Protein AF-A0A6P0X214-F1 (afdb_monomer_lite)

Structure (mmCIF, N/CA/C/O backbone):
data_AF-A0A6P0X214-F1
#
_entry.id   AF-A0A6P0X214-F1
#
loop_
_atom_site.group_PDB
_atom_site.id
_atom_site.type_symbol
_atom_site.label_atom_id
_atom_site.label_alt_id
_atom_site.label_comp_id
_atom_site.label_asym_id
_atom_site.label_entity_id
_atom_site.label_seq_id
_atom_site.pdbx_PDB_ins_code
_atom_site.Cartn_x
_atom_site.Cartn_y
_atom_site.Cartn_z
_atom_site.occupancy
_atom_site.B_iso_or_equiv
_atom_site.auth_seq_id
_atom_site.auth_comp_id
_atom_site.auth_asym_id
_atom_site.auth_atom_id
_atom_site.pdbx_PDB_model_num
ATOM 1 N N . SER A 1 1 ? -6.505 -9.102 -34.623 1.00 47.81 1 SER A N 1
ATOM 2 C CA . SER A 1 1 ? -5.184 -8.449 -34.755 1.00 47.81 1 SER A CA 1
ATOM 3 C C . SER A 1 1 ? -4.966 -7.610 -33.517 1.00 47.81 1 SER A C 1
ATOM 5 O O . SER A 1 1 ? -5.849 -6.821 -33.218 1.00 47.81 1 SER A O 1
ATOM 7 N N . ASN A 1 2 ? -3.895 -7.822 -32.750 1.00 58.97 2 ASN A N 1
ATOM 8 C CA . ASN A 1 2 ? -3.708 -7.119 -31.477 1.00 58.97 2 ASN A CA 1
ATOM 9 C C . ASN A 1 2 ? -3.320 -5.650 -31.764 1.00 58.97 2 ASN A C 1
ATOM 11 O O . ASN A 1 2 ? -2.226 -5.434 -32.294 1.00 58.97 2 ASN A O 1
ATOM 15 N N . PRO A 1 3 ? -4.188 -4.652 -31.496 1.00 80.69 3 PRO A N 1
ATOM 16 C CA . PRO A 1 3 ? -3.964 -3.271 -31.933 1.00 80.69 3 PRO A CA 1
ATOM 17 C C . PRO A 1 3 ? -2.687 -2.680 -31.323 1.00 80.69 3 PRO A C 1
ATOM 19 O O . PRO A 1 3 ? -1.980 -1.933 -31.987 1.00 80.69 3 PRO A O 1
ATOM 22 N N . LEU A 1 4 ? -2.323 -3.104 -30.109 1.00 85.69 4 LEU A N 1
ATOM 23 C CA . LEU A 1 4 ? -1.129 -2.637 -29.405 1.00 85.69 4 LEU A CA 1
ATOM 24 C C . LEU A 1 4 ? 0.183 -3.026 -30.108 1.00 85.69 4 LEU A C 1
ATOM 26 O O . LEU A 1 4 ? 1.078 -2.195 -30.247 1.00 85.69 4 LEU A O 1
ATOM 30 N N . ILE A 1 5 ? 0.287 -4.268 -30.599 1.00 88.12 5 ILE A N 1
ATOM 31 C CA . ILE A 1 5 ? 1.474 -4.746 -31.331 1.00 88.12 5 ILE A CA 1
ATOM 32 C C . ILE A 1 5 ? 1.658 -3.935 -32.609 1.00 88.12 5 ILE A C 1
ATOM 34 O O . ILE A 1 5 ? 2.763 -3.481 -32.901 1.00 88.12 5 ILE A O 1
ATOM 38 N N . ALA A 1 6 ? 0.568 -3.744 -33.356 1.00 88.44 6 ALA A N 1
ATOM 39 C CA . ALA A 1 6 ? 0.586 -2.994 -34.603 1.00 88.44 6 ALA A CA 1
ATOM 40 C C . ALA A 1 6 ? 1.009 -1.537 -34.368 1.00 88.44 6 ALA A C 1
ATOM 42 O O . ALA A 1 6 ? 1.889 -1.044 -35.070 1.00 88.44 6 ALA A O 1
ATOM 43 N N . THR A 1 7 ? 0.460 -0.882 -33.342 1.00 91.00 7 THR A N 1
ATOM 44 C CA . THR A 1 7 ? 0.815 0.497 -32.986 1.00 91.00 7 THR A CA 1
ATOM 45 C C . THR A 1 7 ? 2.286 0.624 -32.599 1.00 91.00 7 THR A C 1
ATOM 47 O O . THR A 1 7 ? 2.982 1.476 -33.149 1.00 91.00 7 THR A O 1
ATOM 50 N N . ARG A 1 8 ? 2.798 -0.243 -31.713 1.00 92.81 8 ARG A N 1
ATOM 51 C CA . ARG A 1 8 ? 4.210 -0.197 -31.290 1.00 92.81 8 ARG A CA 1
ATOM 52 C C . ARG A 1 8 ? 5.163 -0.481 -32.451 1.00 92.81 8 ARG A C 1
ATOM 54 O O . ARG A 1 8 ? 6.102 0.277 -32.671 1.00 92.81 8 ARG A O 1
ATOM 61 N N . CYS A 1 9 ? 4.876 -1.497 -33.267 1.00 92.56 9 CYS A N 1
ATOM 62 C CA . CYS A 1 9 ? 5.676 -1.783 -34.461 1.00 92.56 9 CYS A CA 1
ATOM 63 C C . CYS A 1 9 ? 5.645 -0.622 -35.467 1.00 92.56 9 CYS A C 1
ATOM 65 O O . CYS A 1 9 ? 6.678 -0.292 -36.044 1.00 92.56 9 CYS A O 1
ATOM 67 N N . SER A 1 10 ? 4.488 0.019 -35.663 1.00 92.88 10 SER A N 1
ATOM 68 C CA . SER A 1 10 ? 4.347 1.169 -36.562 1.00 92.88 10 SER A CA 1
ATOM 69 C C . SER A 1 10 ? 5.151 2.377 -36.086 1.00 92.88 10 SER A C 1
ATOM 71 O O . SER A 1 10 ? 5.750 3.058 -36.913 1.00 92.88 10 SER A O 1
ATOM 73 N N . ARG A 1 11 ? 5.189 2.649 -34.776 1.00 92.50 11 ARG A N 1
ATOM 74 C CA . ARG A 1 11 ? 5.979 3.751 -34.203 1.00 92.50 11 ARG A CA 1
ATOM 75 C C . ARG A 1 11 ? 7.479 3.506 -34.356 1.00 92.50 11 ARG A C 1
ATOM 77 O O . ARG A 1 11 ? 8.186 4.387 -34.836 1.00 92.50 11 ARG A O 1
ATOM 84 N N . VAL A 1 12 ? 7.940 2.292 -34.054 1.00 93.75 12 VAL A N 1
ATOM 85 C CA . VAL A 1 12 ? 9.342 1.879 -34.243 1.00 93.75 12 VAL A CA 1
ATOM 86 C C . VAL A 1 12 ? 9.750 1.949 -35.720 1.00 93.75 12 VAL A C 1
ATOM 88 O O . VAL A 1 12 ? 10.816 2.470 -36.047 1.00 93.75 12 VAL A O 1
ATOM 91 N N . LEU A 1 13 ? 8.891 1.484 -36.632 1.00 92.44 13 LEU A N 1
ATOM 92 C CA . LEU A 1 13 ? 9.132 1.582 -38.073 1.00 92.44 13 LEU A CA 1
ATOM 93 C C . LEU A 1 13 ? 9.154 3.041 -38.550 1.00 92.44 13 LEU A C 1
ATOM 95 O O . LEU A 1 13 ? 10.027 3.409 -39.329 1.00 92.44 13 LEU A O 1
ATOM 99 N N . GLY A 1 14 ? 8.237 3.880 -38.060 1.00 91.62 14 GLY A N 1
ATOM 100 C CA . GLY A 1 14 ? 8.212 5.312 -38.357 1.00 91.62 14 GLY A CA 1
ATOM 101 C C . GLY A 1 14 ? 9.496 6.016 -37.917 1.00 91.62 14 GLY A C 1
ATOM 102 O O . GLY A 1 14 ? 10.079 6.767 -38.696 1.00 91.62 14 GLY A O 1
ATOM 103 N N . ALA A 1 15 ? 9.998 5.712 -36.719 1.00 90.44 15 ALA A N 1
ATOM 104 C CA . ALA A 1 15 ? 11.271 6.245 -36.239 1.00 90.44 15 ALA A CA 1
ATOM 105 C C . ALA A 1 15 ? 12.451 5.819 -37.113 1.00 90.44 15 ALA A C 1
ATOM 107 O O . ALA A 1 15 ? 13.316 6.643 -37.413 1.00 90.44 15 ALA A O 1
ATOM 108 N N . TYR A 1 16 ? 12.471 4.569 -37.581 1.00 92.38 16 TYR A N 1
ATOM 109 C CA . TYR A 1 16 ? 13.483 4.122 -38.535 1.00 9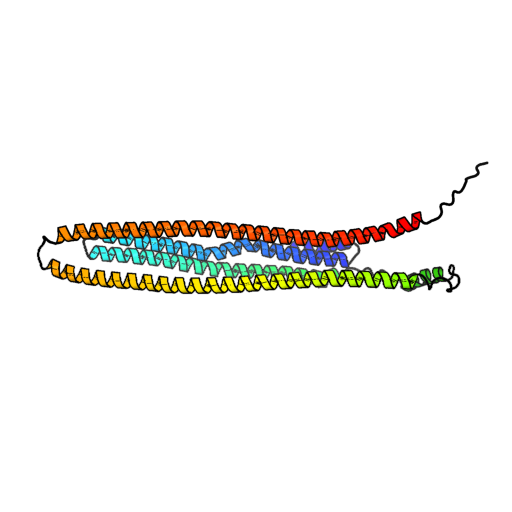2.38 16 TYR A CA 1
ATOM 110 C C . TYR A 1 16 ? 13.377 4.855 -39.880 1.00 92.38 16 TYR A C 1
ATOM 112 O O . TYR A 1 16 ? 14.391 5.307 -40.400 1.00 92.38 16 TYR A O 1
ATOM 120 N N . ILE A 1 17 ? 12.167 5.023 -40.424 1.00 89.56 17 ILE A N 1
ATOM 121 C CA . ILE A 1 17 ? 11.943 5.715 -41.705 1.00 89.56 17 ILE A CA 1
ATOM 122 C C . ILE A 1 17 ? 12.383 7.183 -41.632 1.00 89.56 17 ILE A C 1
ATOM 124 O O . ILE A 1 17 ? 13.000 7.675 -42.572 1.00 89.56 17 ILE A O 1
ATOM 128 N N . HIS A 1 18 ? 12.099 7.877 -40.528 1.00 89.00 18 HIS A N 1
ATOM 129 C CA . HIS A 1 18 ? 12.468 9.285 -40.364 1.00 89.00 18 HIS A CA 1
ATOM 130 C C . HIS A 1 18 ? 13.953 9.499 -40.055 1.00 89.00 18 HIS A C 1
ATOM 132 O O . HIS A 1 18 ? 14.534 10.467 -40.535 1.00 89.00 18 HIS A O 1
ATOM 138 N N . SER A 1 19 ? 14.567 8.626 -39.252 1.00 87.38 19 SER A N 1
ATOM 139 C CA . SER A 1 19 ? 15.964 8.791 -38.819 1.00 87.38 19 SER A CA 1
ATOM 140 C C . SER A 1 19 ? 16.985 8.083 -39.711 1.00 87.38 19 SER A C 1
ATOM 142 O O . SER A 1 19 ? 18.170 8.398 -39.648 1.00 87.38 19 SER A O 1
ATOM 144 N N . GLY A 1 20 ? 16.569 7.069 -40.476 1.00 83.75 20 GLY A N 1
ATOM 145 C CA . GLY A 1 20 ? 17.457 6.171 -41.222 1.00 83.75 20 GLY A CA 1
ATOM 146 C C . GLY A 1 20 ? 18.373 5.300 -40.348 1.00 83.75 20 GLY A C 1
ATOM 147 O O . GLY A 1 20 ? 19.144 4.499 -40.875 1.00 83.75 20 GLY A O 1
ATOM 148 N N . SER A 1 21 ? 18.302 5.421 -39.018 1.00 86.75 21 SER A N 1
ATOM 149 C CA . SER A 1 21 ? 19.234 4.797 -38.081 1.00 86.75 21 SER A CA 1
ATOM 150 C C . SER A 1 21 ? 18.553 3.712 -37.259 1.00 86.75 21 SER A C 1
ATOM 152 O O . SER A 1 21 ? 17.573 3.952 -36.552 1.00 86.75 21 SER A O 1
ATOM 154 N N . ARG A 1 22 ? 19.130 2.504 -37.277 1.00 89.62 22 ARG A N 1
ATOM 155 C CA . ARG A 1 22 ? 18.704 1.414 -36.385 1.00 89.62 22 ARG A CA 1
ATOM 156 C C . ARG A 1 22 ? 18.810 1.819 -34.910 1.00 89.62 22 ARG A C 1
ATOM 158 O O . ARG A 1 22 ? 17.972 1.398 -34.125 1.00 89.62 22 ARG A O 1
ATOM 165 N N . LYS A 1 23 ? 19.800 2.642 -34.540 1.00 88.88 23 LYS A N 1
ATOM 166 C CA . LYS A 1 23 ? 20.014 3.075 -33.150 1.00 88.88 23 LYS A CA 1
ATOM 167 C C . LYS A 1 23 ? 18.819 3.871 -32.618 1.00 88.88 23 LYS A C 1
ATOM 169 O O . LYS A 1 23 ? 18.295 3.528 -31.567 1.00 88.88 23 LYS A O 1
ATOM 174 N N . ALA A 1 24 ? 18.339 4.845 -33.392 1.00 88.75 24 ALA A N 1
ATOM 175 C CA . ALA A 1 24 ? 17.186 5.664 -33.019 1.00 88.75 24 ALA A CA 1
ATOM 176 C C . ALA A 1 24 ? 15.894 4.834 -32.887 1.00 88.75 24 ALA A C 1
ATOM 178 O O . ALA A 1 24 ? 15.092 5.057 -31.984 1.00 88.75 24 ALA A O 1
ATOM 179 N N . ALA A 1 25 ? 15.702 3.833 -33.753 1.00 91.94 25 ALA A N 1
ATOM 180 C CA . ALA A 1 25 ? 14.561 2.924 -33.654 1.00 91.94 25 ALA A CA 1
ATOM 181 C C . ALA A 1 25 ? 14.629 2.009 -32.414 1.00 91.94 25 ALA A C 1
ATOM 183 O O . ALA A 1 25 ? 13.594 1.715 -31.818 1.00 91.94 25 ALA A O 1
ATOM 184 N N . THR A 1 26 ? 15.831 1.575 -32.015 1.00 92.69 26 THR A N 1
ATOM 185 C CA . THR A 1 26 ? 16.048 0.804 -30.780 1.00 92.69 26 THR A CA 1
ATOM 186 C C . THR A 1 26 ? 15.788 1.650 -29.534 1.00 92.69 26 THR A C 1
ATOM 188 O O . THR A 1 26 ? 15.107 1.179 -28.631 1.00 92.69 26 THR A O 1
ATOM 191 N N . GLU A 1 27 ? 16.291 2.888 -29.485 1.00 92.56 27 GLU A N 1
ATOM 192 C CA . GLU A 1 27 ? 16.052 3.811 -28.363 1.00 92.56 27 GLU A CA 1
ATOM 193 C C . GLU A 1 27 ? 14.552 4.067 -28.175 1.00 92.56 27 GLU A C 1
ATOM 195 O O . GLU A 1 27 ? 14.033 3.858 -27.083 1.00 92.56 27 GLU A O 1
ATOM 200 N N . LEU A 1 28 ? 13.818 4.361 -29.256 1.00 93.06 28 LEU A N 1
ATOM 201 C CA . LEU A 1 28 ? 12.363 4.517 -29.169 1.00 93.06 28 LEU A CA 1
ATOM 202 C C . LEU A 1 28 ? 11.657 3.233 -28.702 1.00 93.06 28 LEU A C 1
ATOM 204 O O . LEU A 1 28 ? 10.685 3.305 -27.956 1.00 93.06 28 LEU A O 1
ATOM 208 N N . ALA A 1 29 ? 12.102 2.055 -29.151 1.00 93.50 29 ALA A N 1
ATOM 209 C CA . ALA A 1 29 ? 11.503 0.789 -28.728 1.00 93.50 29 ALA A CA 1
ATOM 210 C C . ALA A 1 29 ? 11.670 0.543 -27.218 1.00 93.50 29 ALA A C 1
ATOM 212 O O . ALA A 1 29 ? 10.746 0.020 -26.586 1.00 93.50 29 ALA A O 1
ATOM 213 N N . LEU A 1 30 ? 12.821 0.931 -26.655 1.00 93.62 30 LEU A N 1
ATOM 214 C CA . LEU A 1 30 ? 13.104 0.873 -25.220 1.00 93.62 30 LEU A CA 1
ATOM 215 C C . LEU A 1 30 ? 12.243 1.874 -24.444 1.00 93.62 30 LEU A C 1
ATOM 217 O O . LEU A 1 30 ? 11.595 1.474 -23.479 1.00 93.62 30 LEU A O 1
ATOM 221 N N . ASP A 1 31 ? 12.161 3.124 -24.900 1.00 93.81 31 ASP A N 1
ATOM 222 C CA . ASP A 1 31 ? 11.317 4.152 -24.276 1.00 93.81 31 ASP A CA 1
ATOM 223 C C . ASP A 1 31 ? 9.831 3.769 -24.304 1.00 93.81 31 ASP A C 1
ATOM 225 O O . ASP A 1 31 ? 9.111 3.928 -23.321 1.00 93.81 31 ASP A O 1
ATOM 229 N N . ASP A 1 32 ? 9.356 3.191 -25.409 1.00 93.00 32 ASP A N 1
ATOM 230 C CA . ASP A 1 32 ? 7.993 2.667 -25.476 1.00 93.00 32 ASP A CA 1
ATOM 231 C C . ASP A 1 32 ? 7.792 1.513 -24.488 1.00 93.00 32 ASP A C 1
ATOM 233 O O . ASP A 1 32 ? 6.750 1.432 -23.841 1.00 93.00 32 ASP A O 1
ATOM 237 N N . SER A 1 33 ? 8.766 0.608 -24.365 1.00 93.69 33 SER A N 1
ATOM 238 C CA . SER A 1 33 ? 8.693 -0.516 -23.426 1.00 93.69 33 SER A CA 1
ATOM 239 C C . SER A 1 33 ? 8.532 -0.032 -21.987 1.00 93.69 33 SER A C 1
ATOM 241 O O . SER A 1 33 ? 7.638 -0.506 -21.283 1.00 93.69 33 SER A O 1
ATOM 243 N N . THR A 1 34 ? 9.365 0.918 -21.558 1.00 93.88 34 THR A N 1
ATOM 244 C CA . THR A 1 34 ? 9.318 1.473 -20.199 1.00 93.88 34 THR A CA 1
ATOM 245 C C . THR A 1 34 ? 8.023 2.245 -19.965 1.00 93.88 34 THR A C 1
ATOM 247 O O . THR A 1 34 ? 7.377 2.057 -18.934 1.00 93.88 34 THR A O 1
ATOM 250 N N . PHE A 1 35 ? 7.575 3.033 -20.947 1.00 94.00 35 PHE A N 1
ATOM 251 C CA . PHE A 1 35 ? 6.314 3.767 -20.875 1.00 94.00 35 PHE A CA 1
ATOM 252 C C . PHE A 1 35 ? 5.104 2.841 -20.687 1.00 94.00 35 PHE A C 1
ATOM 254 O O . PHE A 1 35 ? 4.300 3.058 -19.781 1.00 94.00 35 PHE A O 1
ATOM 261 N N . TYR A 1 36 ? 4.960 1.797 -21.514 1.00 92.62 36 TYR A N 1
ATOM 262 C CA . TYR A 1 36 ? 3.806 0.894 -21.424 1.00 92.62 36 TYR A CA 1
ATOM 263 C C . TYR A 1 36 ? 3.826 0.033 -20.154 1.00 92.62 36 TYR A C 1
ATOM 265 O O . TYR A 1 36 ? 2.758 -0.246 -19.609 1.00 92.62 36 TYR A O 1
ATOM 273 N N . GLN A 1 37 ? 5.005 -0.352 -19.655 1.00 91.12 37 GLN A N 1
ATOM 274 C CA . GLN A 1 37 ? 5.129 -1.027 -18.358 1.00 91.12 37 GLN A CA 1
ATOM 275 C C . GLN A 1 37 ? 4.663 -0.119 -17.214 1.00 91.12 37 GLN A C 1
ATOM 277 O O . GLN A 1 37 ? 3.784 -0.514 -16.450 1.00 91.12 37 GLN A O 1
ATOM 282 N N . ALA A 1 38 ? 5.156 1.121 -17.155 1.00 91.75 38 ALA A N 1
ATOM 283 C CA . ALA A 1 38 ? 4.756 2.085 -16.130 1.00 91.75 38 ALA A CA 1
ATOM 284 C C . ALA A 1 38 ? 3.258 2.438 -16.205 1.00 91.75 38 ALA A C 1
ATOM 286 O O . ALA A 1 38 ? 2.578 2.538 -15.183 1.00 91.75 38 ALA A O 1
ATOM 287 N N . ALA A 1 39 ? 2.712 2.593 -17.414 1.00 90.81 39 ALA A N 1
ATOM 288 C CA . ALA A 1 39 ? 1.289 2.855 -17.615 1.00 90.81 39 ALA A CA 1
ATOM 289 C C . ALA A 1 39 ? 0.407 1.682 -17.151 1.00 90.81 39 ALA A C 1
ATOM 291 O O . ALA A 1 39 ? -0.648 1.911 -16.552 1.00 90.81 39 ALA A O 1
ATOM 292 N N . SER A 1 40 ? 0.840 0.440 -17.391 1.00 89.69 40 SER A N 1
ATOM 293 C CA . SER A 1 40 ? 0.156 -0.764 -16.909 1.00 89.69 40 SER A CA 1
ATOM 294 C C . SER A 1 40 ? 0.175 -0.830 -15.378 1.00 89.69 40 SER A C 1
ATOM 296 O O . SER A 1 40 ? -0.887 -0.908 -14.763 1.00 89.69 40 SER A O 1
ATOM 298 N N . GLU A 1 41 ? 1.339 -0.658 -14.741 1.00 88.06 41 GLU A N 1
ATOM 299 C CA . GLU A 1 41 ? 1.457 -0.620 -13.274 1.00 88.06 41 GLU A CA 1
ATOM 300 C C . GLU A 1 41 ? 0.575 0.466 -12.642 1.00 88.06 41 GLU A C 1
ATOM 302 O O . GLU A 1 41 ? -0.154 0.206 -11.680 1.00 88.06 41 GLU A O 1
ATOM 307 N N . SER A 1 42 ? 0.582 1.669 -13.220 1.00 91.69 42 SER A N 1
ATOM 308 C CA . SER A 1 42 ? -0.261 2.779 -12.772 1.00 91.69 42 SER A CA 1
ATOM 309 C C . SER A 1 42 ? -1.754 2.454 -12.889 1.00 91.69 42 SER A C 1
ATOM 311 O O . SER A 1 42 ? -2.521 2.725 -11.963 1.00 91.69 42 SER A O 1
ATOM 313 N N . SER A 1 43 ? -2.178 1.794 -13.971 1.00 90.06 43 SER A N 1
ATOM 314 C CA . SER A 1 43 ? -3.586 1.438 -14.204 1.00 90.06 43 SER A CA 1
ATOM 315 C C . SER A 1 43 ? -4.137 0.446 -13.168 1.00 90.06 43 SER A C 1
ATOM 317 O O . SER A 1 43 ? -5.325 0.494 -12.844 1.00 90.06 43 SER A O 1
ATOM 319 N N . TYR A 1 44 ? -3.285 -0.410 -12.592 1.00 90.88 44 TYR A N 1
ATOM 320 C CA . TYR A 1 44 ? -3.672 -1.372 -11.549 1.00 90.88 44 TYR A CA 1
ATOM 321 C C . TYR A 1 44 ? -3.577 -0.840 -10.114 1.00 90.88 44 TYR A C 1
ATOM 323 O O . TYR A 1 44 ? -4.028 -1.509 -9.179 1.00 90.88 44 TYR A O 1
ATOM 331 N N . SER A 1 45 ? -3.066 0.378 -9.918 1.00 89.19 45 SER A N 1
ATOM 332 C CA . SER A 1 45 ? -2.952 0.993 -8.589 1.00 89.19 45 SER A CA 1
ATOM 333 C C . SER A 1 45 ? -4.309 1.131 -7.882 1.00 89.19 45 SER A C 1
ATOM 335 O O . SER A 1 45 ? -4.458 0.709 -6.735 1.00 89.19 45 SER A O 1
ATOM 337 N N . VAL A 1 46 ? -5.329 1.645 -8.577 1.00 90.75 46 VAL A N 1
ATOM 338 C CA . VAL A 1 46 ? -6.671 1.869 -8.014 1.00 90.75 46 VAL A CA 1
ATOM 339 C C . VAL A 1 46 ? -7.367 0.550 -7.641 1.00 90.75 46 VAL A C 1
ATOM 341 O O . VAL A 1 46 ? -7.780 0.424 -6.485 1.00 90.75 46 VAL A O 1
ATOM 344 N N . PRO A 1 47 ? -7.467 -0.465 -8.527 1.00 87.62 47 PRO A N 1
ATOM 345 C CA . PRO A 1 47 ? -7.999 -1.778 -8.154 1.00 87.62 47 PRO A CA 1
ATOM 346 C C . PRO A 1 47 ? -7.300 -2.401 -6.940 1.00 87.62 47 PRO A C 1
ATOM 348 O O . PRO A 1 47 ? -7.965 -2.960 -6.070 1.00 87.62 47 PRO A O 1
ATOM 351 N N . ARG A 1 48 ? -5.971 -2.267 -6.837 1.00 86.94 48 ARG A N 1
ATOM 352 C CA . ARG A 1 48 ? -5.191 -2.795 -5.710 1.00 86.94 48 ARG A CA 1
ATOM 353 C C . ARG A 1 48 ? -5.557 -2.121 -4.389 1.00 86.94 48 ARG A C 1
ATOM 355 O O . ARG A 1 48 ? -5.734 -2.811 -3.387 1.00 86.94 48 ARG A O 1
ATOM 362 N N . ILE A 1 49 ? -5.724 -0.799 -4.396 1.00 88.56 49 ILE A N 1
ATOM 363 C CA . ILE A 1 49 ? -6.180 -0.038 -3.225 1.00 88.56 49 ILE A CA 1
ATOM 364 C C . ILE A 1 49 ? -7.594 -0.470 -2.821 1.00 88.56 49 ILE A C 1
ATOM 366 O O . ILE A 1 49 ? -7.854 -0.675 -1.637 1.00 88.56 49 ILE A O 1
ATOM 370 N N . LEU A 1 50 ? -8.499 -0.666 -3.785 1.00 89.06 50 LEU A N 1
ATOM 371 C CA . LEU A 1 50 ? -9.863 -1.120 -3.502 1.00 89.06 50 LEU A CA 1
ATOM 372 C C . LEU A 1 50 ? -9.883 -2.511 -2.857 1.00 89.06 50 LEU A C 1
ATOM 374 O O . LEU A 1 50 ? -10.576 -2.702 -1.863 1.00 89.06 50 LEU A O 1
ATOM 378 N N . ILE A 1 51 ? -9.094 -3.465 -3.359 1.00 85.75 51 ILE A N 1
ATOM 379 C CA . ILE A 1 51 ? -8.984 -4.807 -2.760 1.00 85.75 51 ILE A CA 1
ATOM 380 C C . ILE A 1 51 ? -8.386 -4.739 -1.352 1.00 85.75 51 ILE A C 1
ATOM 382 O O . ILE A 1 51 ? -8.851 -5.446 -0.455 1.00 85.75 51 ILE A O 1
ATOM 386 N N . TRP A 1 52 ? -7.392 -3.872 -1.145 1.00 89.31 52 TRP A N 1
ATOM 387 C CA . TRP A 1 52 ? -6.787 -3.628 0.165 1.00 89.31 52 TRP A CA 1
ATOM 388 C C . TRP A 1 52 ? -7.769 -2.998 1.165 1.00 89.31 52 TRP A C 1
ATOM 390 O O . TRP A 1 52 ? -7.696 -3.277 2.360 1.00 89.31 52 TRP A O 1
ATOM 400 N N . ALA A 1 53 ? -8.735 -2.207 0.694 1.00 86.56 53 ALA A N 1
ATOM 401 C CA . ALA A 1 53 ? -9.760 -1.601 1.538 1.00 86.56 53 ALA A CA 1
ATOM 402 C C . ALA A 1 53 ? -10.854 -2.589 1.992 1.00 86.56 53 ALA A C 1
ATOM 404 O O . ALA A 1 53 ? -11.502 -2.335 3.007 1.00 86.56 53 ALA A O 1
ATOM 405 N N . ILE A 1 54 ? -11.065 -3.717 1.296 1.00 85.75 54 ILE A N 1
ATOM 406 C CA . ILE A 1 54 ? -12.130 -4.685 1.633 1.00 85.75 54 ILE A CA 1
ATOM 407 C C . ILE A 1 54 ? -11.983 -5.232 3.072 1.00 85.75 54 ILE A C 1
ATOM 409 O O . ILE A 1 54 ? -12.958 -5.152 3.823 1.00 85.75 54 ILE A O 1
ATOM 413 N N . PRO A 1 55 ? -10.812 -5.737 3.521 1.00 83.12 55 PRO A N 1
ATOM 414 C CA . PRO A 1 55 ? -10.633 -6.185 4.907 1.00 83.12 55 PRO A CA 1
ATOM 415 C C . PRO A 1 55 ? -10.839 -5.075 5.942 1.00 83.12 55 PRO A C 1
ATOM 417 O O . PRO A 1 55 ? -11.408 -5.325 7.003 1.00 83.12 55 PRO A O 1
ATOM 420 N N . LEU A 1 56 ? -10.412 -3.847 5.627 1.00 86.38 56 LEU A N 1
ATOM 421 C CA . LEU A 1 56 ? -10.596 -2.685 6.498 1.00 86.38 56 LEU A CA 1
ATOM 422 C C . LEU A 1 56 ? -12.087 -2.349 6.661 1.00 86.38 56 LEU A C 1
ATOM 424 O O . LEU A 1 56 ? -12.552 -2.136 7.776 1.00 86.38 56 LEU A O 1
ATOM 428 N N . LEU A 1 57 ? -12.853 -2.358 5.567 1.00 86.44 57 LEU A N 1
ATOM 429 C CA . LEU A 1 57 ? -14.310 -2.190 5.587 1.00 86.44 57 LEU A CA 1
ATOM 430 C C . LEU A 1 57 ? -15.002 -3.303 6.382 1.00 86.44 57 LEU A C 1
ATOM 432 O O . LEU A 1 57 ? -15.909 -3.018 7.161 1.00 86.44 57 LEU A O 1
ATOM 436 N N . GLY A 1 58 ? -14.541 -4.549 6.235 1.00 85.19 58 GLY A N 1
ATOM 437 C CA . GLY A 1 58 ? -14.994 -5.678 7.047 1.00 85.19 58 GLY A CA 1
ATOM 438 C C . GLY A 1 58 ? -14.784 -5.431 8.539 1.00 85.19 58 GLY A C 1
ATOM 439 O O . GLY A 1 58 ? -15.734 -5.555 9.305 1.00 85.19 58 GLY A O 1
ATOM 440 N N . PHE A 1 59 ? -13.579 -4.997 8.926 1.00 84.81 59 PHE A N 1
ATOM 441 C CA . PHE A 1 59 ? -13.232 -4.646 10.306 1.00 84.81 59 PHE A CA 1
ATOM 442 C C . PHE A 1 59 ? -14.082 -3.493 10.860 1.00 84.81 59 PHE A C 1
ATOM 444 O O . PHE A 1 59 ? -14.561 -3.562 11.991 1.00 84.81 59 PHE A O 1
ATOM 451 N N . ILE A 1 60 ? -14.323 -2.446 10.064 1.00 85.75 60 ILE A N 1
ATOM 452 C CA . ILE A 1 60 ? -15.224 -1.343 10.441 1.00 85.75 60 ILE A CA 1
ATOM 453 C C . ILE A 1 60 ? -16.638 -1.880 10.704 1.00 85.75 60 ILE A C 1
ATOM 455 O O . ILE A 1 60 ? -17.253 -1.522 11.709 1.00 85.75 60 ILE A O 1
ATOM 459 N N . GLY A 1 61 ? -17.134 -2.779 9.850 1.00 84.62 61 GLY A N 1
ATOM 460 C CA . GLY A 1 61 ? -18.408 -3.468 10.055 1.00 84.62 61 GLY A CA 1
ATOM 461 C C . GLY A 1 61 ? -18.447 -4.247 11.371 1.00 84.62 61 GLY A C 1
ATOM 462 O O . GLY A 1 61 ? -19.430 -4.153 12.108 1.00 84.62 61 GLY A O 1
ATOM 463 N N . THR A 1 62 ? -17.361 -4.942 11.722 1.00 88.31 62 THR A N 1
ATOM 464 C CA . THR A 1 62 ? -17.230 -5.643 13.007 1.00 88.31 62 THR A CA 1
ATOM 465 C C . THR A 1 62 ? -17.310 -4.678 14.182 1.00 88.31 62 THR A C 1
ATOM 467 O O . THR A 1 62 ? -18.044 -4.932 15.131 1.00 88.31 62 THR A O 1
ATOM 470 N N . VAL A 1 63 ? -16.577 -3.561 14.128 1.00 86.12 63 VAL A N 1
ATOM 471 C CA . VAL A 1 63 ? -16.550 -2.558 15.204 1.00 86.12 63 VAL A CA 1
ATOM 472 C C . VAL A 1 63 ? -17.942 -1.972 15.424 1.00 86.12 63 VAL A C 1
ATOM 474 O O . VAL A 1 63 ? -18.386 -1.870 16.567 1.00 86.12 63 VAL A O 1
ATOM 477 N N . ILE A 1 64 ? -18.662 -1.650 14.346 1.00 84.81 64 ILE A N 1
ATOM 478 C CA . ILE A 1 64 ? -20.043 -1.155 14.423 1.00 84.81 64 ILE A CA 1
ATOM 479 C C . ILE A 1 64 ? -20.973 -2.230 15.005 1.00 84.81 64 ILE A C 1
ATOM 481 O O . ILE A 1 64 ? -21.760 -1.931 15.902 1.00 84.81 64 ILE A O 1
ATOM 485 N N . GLY A 1 65 ? -20.867 -3.479 14.541 1.00 83.69 65 GLY A N 1
ATOM 486 C CA . GLY A 1 65 ? -21.706 -4.588 15.005 1.00 83.69 65 GLY A CA 1
ATOM 487 C C . GLY A 1 65 ? -21.487 -4.940 16.479 1.00 83.69 65 GLY A C 1
ATOM 488 O O . GLY A 1 65 ? -22.453 -5.094 17.225 1.00 83.69 65 GLY A O 1
ATOM 489 N N . ILE A 1 66 ? -20.229 -4.993 16.927 1.00 86.25 66 ILE A N 1
ATOM 490 C CA . ILE A 1 66 ? -19.874 -5.221 18.335 1.00 86.25 66 ILE A CA 1
ATOM 491 C C . ILE A 1 66 ? -20.341 -4.043 19.194 1.00 86.25 66 ILE A C 1
ATOM 493 O O . ILE A 1 66 ? -20.958 -4.265 20.231 1.00 86.25 66 ILE A O 1
ATOM 497 N N . SER A 1 67 ? -20.095 -2.802 18.761 1.00 85.94 67 SER A N 1
ATOM 498 C CA . SER A 1 67 ? -20.529 -1.601 19.486 1.00 85.94 67 SER A CA 1
ATOM 499 C C . SER A 1 67 ? -22.047 -1.591 19.692 1.00 85.94 67 SER A C 1
ATOM 501 O O . SER A 1 67 ? -22.518 -1.475 20.822 1.00 85.94 67 SER A O 1
ATOM 503 N N . GLY A 1 68 ? -22.820 -1.839 18.628 1.00 84.50 68 GLY A N 1
ATOM 504 C CA . GLY A 1 68 ? -24.279 -1.927 18.708 1.00 84.50 68 GLY A CA 1
ATOM 505 C C . GLY A 1 68 ? -24.767 -3.059 19.616 1.00 84.50 68 GLY A C 1
ATOM 506 O O . GLY A 1 68 ? -25.687 -2.854 20.408 1.00 84.50 68 GLY A O 1
ATOM 507 N N . ALA A 1 69 ? -24.131 -4.234 19.554 1.00 84.31 69 ALA A N 1
ATOM 508 C CA . ALA A 1 69 ? -24.467 -5.363 20.419 1.00 84.31 69 ALA A CA 1
ATOM 509 C C . ALA A 1 69 ? -24.207 -5.046 21.903 1.00 84.31 69 ALA A C 1
ATOM 511 O O . ALA A 1 69 ? -25.054 -5.326 22.748 1.00 84.31 69 ALA A O 1
ATOM 512 N N . VAL A 1 70 ? -23.073 -4.417 22.224 1.00 83.00 70 VAL A N 1
ATOM 513 C CA . VAL A 1 70 ? -22.700 -4.056 23.600 1.00 83.00 70 VAL A CA 1
ATOM 514 C C . VAL A 1 70 ? -23.591 -2.942 24.151 1.00 83.00 70 VAL A C 1
ATOM 516 O O . VAL A 1 70 ? -24.102 -3.075 25.260 1.00 83.00 70 VAL A O 1
ATOM 519 N N . THR A 1 71 ? -23.845 -1.873 23.389 1.00 83.00 71 THR A N 1
ATOM 520 C CA . THR A 1 71 ? -24.753 -0.795 23.821 1.00 83.00 71 THR A CA 1
ATOM 521 C C . THR A 1 71 ? -26.176 -1.310 24.029 1.00 83.00 71 THR A C 1
ATOM 523 O O . THR A 1 71 ? -26.812 -0.969 25.026 1.00 83.00 71 THR A O 1
ATOM 526 N N . GLY A 1 72 ? -26.661 -2.172 23.129 1.00 80.88 72 GLY A N 1
ATOM 527 C CA . GLY A 1 72 ? -27.968 -2.811 23.261 1.00 80.88 72 GLY A CA 1
ATOM 528 C C . GLY A 1 72 ? -28.076 -3.680 24.514 1.00 80.88 72 GLY A C 1
ATOM 529 O O . GLY A 1 72 ? -29.122 -3.680 25.152 1.00 80.88 72 GLY A O 1
ATOM 530 N N . PHE A 1 73 ? -26.999 -4.369 24.903 1.00 82.12 73 PHE A N 1
ATOM 531 C CA . PHE A 1 73 ? -26.955 -5.164 26.131 1.00 82.12 73 PHE A CA 1
ATOM 532 C C . PHE A 1 73 ? -27.047 -4.314 27.394 1.00 82.12 73 PHE A C 1
ATOM 534 O O . PHE A 1 73 ? -27.852 -4.616 28.271 1.00 82.12 73 PHE A O 1
ATOM 541 N N . SER A 1 74 ? -26.238 -3.253 27.481 1.00 79.69 74 SER A N 1
ATOM 542 C CA . SER A 1 74 ? -26.187 -2.389 28.663 1.00 79.69 74 SER A CA 1
ATOM 543 C C . SER A 1 74 ? -27.540 -1.731 28.932 1.00 79.69 74 SER A C 1
ATOM 545 O O . SER A 1 74 ? -28.021 -1.783 30.058 1.00 79.69 74 SER A O 1
ATOM 547 N N . GLY A 1 75 ? -28.209 -1.215 27.893 1.00 77.94 75 GLY A N 1
ATOM 548 C CA . GLY A 1 75 ? -29.564 -0.668 28.035 1.00 77.94 75 GLY A CA 1
ATOM 549 C C . GLY A 1 75 ? -30.612 -1.726 28.406 1.00 77.94 75 GLY A C 1
ATOM 550 O O . GLY A 1 75 ? -31.558 -1.432 29.133 1.00 77.94 75 GLY A O 1
ATOM 551 N N . PHE A 1 76 ? -30.434 -2.976 27.960 1.00 77.56 76 PHE A N 1
ATOM 552 C CA . PHE A 1 76 ? -31.315 -4.084 28.342 1.00 77.56 76 PHE A CA 1
ATOM 553 C C . PHE A 1 76 ? -31.144 -4.468 29.816 1.00 77.56 76 PHE A C 1
ATOM 555 O O . PHE A 1 76 ? -32.132 -4.747 30.487 1.00 77.56 76 PHE A O 1
ATOM 562 N N . LEU A 1 77 ? -29.911 -4.462 30.335 1.00 79.19 77 LEU A N 1
ATOM 563 C CA . LEU A 1 77 ? -29.627 -4.745 31.745 1.00 79.19 77 LEU A CA 1
ATOM 564 C C . LEU A 1 77 ? -30.199 -3.680 32.689 1.00 79.19 77 LEU A C 1
ATOM 566 O O . LEU A 1 77 ? -30.626 -4.025 33.784 1.00 79.19 77 LEU A O 1
ATOM 570 N N . GLU A 1 78 ? -30.257 -2.415 32.266 1.00 77.56 78 GLU A N 1
ATOM 571 C CA . GLU A 1 78 ? -30.887 -1.334 33.042 1.00 77.56 78 GLU A CA 1
ATOM 572 C C . GLU A 1 78 ? -32.416 -1.478 33.151 1.00 77.56 78 GLU A C 1
ATOM 574 O O . GLU A 1 78 ? -33.015 -0.998 34.111 1.00 77.56 78 GLU A O 1
ATOM 579 N N . GLN A 1 79 ? -33.056 -2.147 32.186 1.00 71.50 79 GLN A N 1
ATOM 580 C CA . GLN A 1 79 ? -34.508 -2.374 32.157 1.00 71.50 79 GLN A CA 1
ATOM 581 C C . GLN A 1 79 ? -34.932 -3.770 32.630 1.00 71.50 79 GLN A C 1
ATOM 583 O O . GLN A 1 79 ? -36.118 -3.985 32.891 1.00 71.50 79 GLN A O 1
ATOM 588 N N . ALA A 1 80 ? -34.000 -4.719 32.736 1.00 67.19 80 ALA A N 1
ATOM 589 C CA . ALA A 1 80 ? -34.309 -6.103 33.065 1.00 67.19 80 ALA A CA 1
ATOM 590 C C . ALA A 1 80 ? -34.590 -6.281 34.566 1.00 67.19 80 ALA A C 1
ATOM 592 O O . ALA A 1 80 ? -33.682 -6.244 35.394 1.00 67.19 80 ALA A O 1
ATOM 593 N N . GLY A 1 81 ? -35.857 -6.527 34.912 1.00 65.44 81 GLY A N 1
ATOM 594 C CA . GLY A 1 81 ? -36.283 -6.848 36.282 1.00 65.44 81 GLY A CA 1
ATOM 595 C C . GLY A 1 81 ? -36.256 -8.346 36.620 1.00 65.44 81 GLY A C 1
ATOM 596 O O . GLY A 1 81 ? -36.292 -8.709 37.793 1.00 65.44 81 GLY A O 1
ATOM 597 N N . GLU A 1 82 ? -36.183 -9.221 35.609 1.00 75.00 82 GLU A N 1
ATOM 598 C CA . GLU A 1 82 ? -36.268 -10.682 35.756 1.00 75.00 82 GLU A CA 1
ATOM 599 C C . GLU A 1 82 ? -35.191 -11.426 34.944 1.00 75.00 82 GLU A C 1
ATOM 601 O O . GLU A 1 82 ? -34.779 -10.998 33.864 1.00 75.00 82 GLU A O 1
ATOM 606 N N . ILE A 1 83 ? -34.770 -12.598 35.438 1.00 76.38 83 ILE A N 1
ATOM 607 C CA . ILE A 1 83 ? -33.712 -13.447 34.850 1.00 76.38 83 ILE A CA 1
ATOM 608 C C . ILE A 1 83 ? -34.029 -13.883 33.406 1.00 76.38 83 ILE A C 1
ATOM 610 O O . ILE A 1 83 ? -33.123 -13.971 32.573 1.00 76.38 83 ILE A O 1
ATOM 614 N N . GLU A 1 84 ? -35.303 -14.109 33.077 1.00 77.94 84 GLU A N 1
ATOM 615 C CA . GLU A 1 84 ? -35.734 -14.510 31.731 1.00 77.94 84 GLU A CA 1
ATOM 616 C C . GLU A 1 84 ? -35.431 -13.423 30.679 1.00 77.94 84 GLU A C 1
ATOM 618 O O . GLU A 1 84 ? -35.028 -13.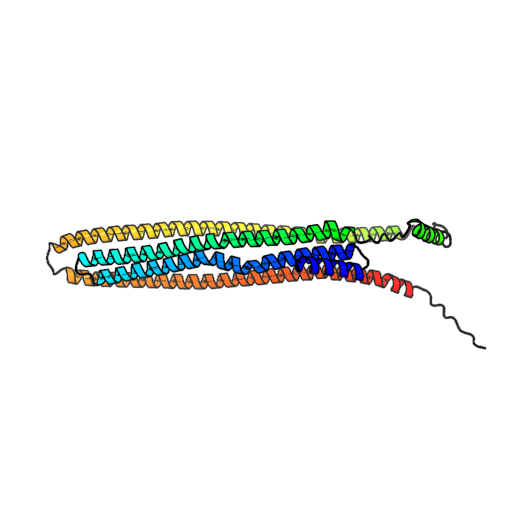733 29.556 1.00 77.94 84 GLU A O 1
ATOM 623 N N . GLN A 1 85 ? -35.527 -12.145 31.063 1.00 76.12 85 GLN A N 1
ATOM 624 C CA . GLN A 1 85 ? -35.215 -11.001 30.197 1.00 76.12 85 GLN A CA 1
ATOM 625 C C . GLN A 1 85 ? -33.702 -10.873 29.968 1.00 76.12 85 GLN A C 1
ATOM 627 O O . GLN A 1 85 ? -33.259 -10.572 28.860 1.00 76.12 85 GLN A O 1
ATOM 632 N N . ILE A 1 86 ? -32.887 -11.192 30.977 1.00 79.62 86 ILE A N 1
ATOM 633 C CA . ILE A 1 86 ? -31.421 -11.222 30.849 1.00 79.62 86 ILE A CA 1
ATOM 634 C C . ILE A 1 86 ? -30.993 -12.303 29.847 1.00 79.62 86 ILE A C 1
ATOM 636 O O . ILE A 1 86 ? -30.135 -12.059 28.996 1.00 79.62 86 ILE A O 1
ATOM 640 N N . LYS A 1 87 ? -31.618 -13.486 29.895 1.00 82.19 87 LYS A N 1
ATOM 641 C CA . LYS A 1 87 ? -31.362 -14.580 28.943 1.00 82.19 87 LYS A CA 1
ATOM 642 C C . LYS A 1 87 ? -31.688 -14.173 27.502 1.00 82.19 87 LYS A C 1
ATOM 644 O O . LYS A 1 87 ? -30.923 -14.491 26.591 1.00 82.19 87 LYS A O 1
ATOM 649 N N . GLU A 1 88 ? -32.783 -13.444 27.293 1.00 81.06 88 GLU A N 1
ATOM 650 C CA . GLU A 1 88 ? -33.143 -12.898 25.980 1.00 81.06 88 GLU A CA 1
ATOM 651 C C . GLU A 1 88 ? -32.141 -11.828 25.506 1.00 81.06 88 GLU A C 1
ATOM 653 O O . GLU A 1 88 ? -31.722 -11.838 24.345 1.00 81.06 88 GLU A O 1
ATOM 658 N N . GLY A 1 89 ? -31.697 -10.952 26.413 1.00 80.06 89 GLY A N 1
ATOM 659 C CA . GLY A 1 89 ? -30.662 -9.950 26.154 1.00 80.06 89 GLY A CA 1
ATOM 660 C C . GLY A 1 89 ? -29.347 -10.578 25.686 1.00 80.06 89 GLY A C 1
ATOM 661 O O . GLY A 1 89 ? -28.815 -10.180 24.652 1.00 80.06 89 GLY A O 1
ATOM 662 N N . ILE A 1 90 ? -28.865 -11.622 26.370 1.00 85.56 90 ILE A N 1
ATOM 663 C CA . ILE A 1 90 ? -27.660 -12.366 25.964 1.00 85.56 90 ILE A CA 1
ATOM 664 C C . ILE A 1 90 ? -27.831 -12.954 24.557 1.00 85.56 90 ILE A C 1
ATOM 666 O O . ILE A 1 90 ? -26.938 -12.807 23.726 1.00 85.56 90 ILE A O 1
ATOM 670 N N . GLY A 1 91 ? -28.988 -13.551 24.251 1.00 85.56 91 GLY A N 1
ATOM 671 C CA . GLY A 1 91 ? -29.272 -14.090 22.916 1.00 85.56 91 GLY A CA 1
ATOM 672 C C . GLY A 1 91 ? -29.186 -13.035 21.804 1.00 85.56 91 GLY A C 1
ATOM 673 O O . GLY A 1 91 ? -28.598 -13.290 20.746 1.00 85.56 91 GLY A O 1
ATOM 674 N N . LYS A 1 92 ? -29.702 -11.823 22.050 1.00 82.94 92 LYS A N 1
ATOM 675 C CA . LYS A 1 92 ? -29.603 -10.691 21.109 1.00 82.94 92 LYS A CA 1
ATOM 676 C C . LYS A 1 92 ? -28.156 -10.247 20.901 1.00 82.94 92 LYS A C 1
ATOM 678 O O . LYS A 1 92 ? -27.743 -10.047 19.760 1.00 82.94 92 LYS A O 1
ATOM 683 N N . VAL A 1 93 ? -27.366 -10.162 21.969 1.00 87.38 93 VAL A N 1
ATOM 684 C CA . VAL A 1 93 ? -25.943 -9.791 21.894 1.00 87.38 93 VAL A CA 1
ATOM 685 C C . VAL A 1 93 ? -25.134 -10.834 21.145 1.00 87.38 93 VAL A C 1
ATOM 687 O O . VAL A 1 93 ? -24.367 -10.478 20.257 1.00 87.38 93 VAL A O 1
ATOM 690 N N . THR A 1 94 ? -25.315 -12.119 21.460 1.00 86.69 94 THR A N 1
ATOM 691 C CA . THR A 1 94 ? -24.624 -13.214 20.768 1.00 86.69 94 THR A CA 1
ATOM 692 C C . THR A 1 94 ? -24.939 -13.202 19.273 1.00 86.69 94 THR A C 1
ATOM 694 O O . THR A 1 94 ? -24.039 -13.397 18.462 1.00 86.69 94 THR A O 1
ATOM 697 N N . THR A 1 95 ? -26.184 -12.894 18.898 1.00 87.06 95 THR A N 1
ATOM 698 C CA . THR A 1 95 ? -26.582 -12.745 17.490 1.00 87.06 95 THR A CA 1
ATOM 699 C C . THR A 1 95 ? -25.909 -11.535 16.833 1.00 87.06 95 THR A C 1
ATOM 701 O O . THR A 1 95 ? -25.369 -11.658 15.737 1.00 87.06 95 THR A O 1
ATOM 704 N N . GLY A 1 96 ? -25.876 -10.377 17.502 1.00 81.31 96 GLY A N 1
ATOM 705 C CA . GLY A 1 96 ? -25.182 -9.184 16.997 1.00 81.31 96 GLY A CA 1
ATOM 706 C C . GLY A 1 96 ? -23.675 -9.400 16.823 1.00 81.31 96 GLY A C 1
ATOM 707 O O . GLY A 1 96 ? -23.095 -8.985 15.819 1.00 81.31 96 GLY A O 1
ATOM 708 N N . LEU A 1 97 ? -23.055 -10.129 17.754 1.00 84.88 97 LEU A N 1
ATOM 709 C CA . LEU A 1 97 ? -21.651 -10.522 17.676 1.00 84.88 97 LEU A CA 1
ATOM 710 C C . LEU A 1 97 ? -21.399 -11.486 16.506 1.00 84.88 97 LEU A C 1
ATOM 712 O O . LEU A 1 97 ? -20.415 -11.328 15.787 1.00 84.88 97 LEU A O 1
ATOM 716 N N . ALA A 1 98 ? -22.297 -12.450 16.280 1.00 83.50 98 ALA A N 1
ATOM 717 C CA . ALA A 1 98 ? -22.210 -13.378 15.154 1.00 83.50 98 ALA A CA 1
ATOM 718 C C . ALA A 1 98 ? -22.272 -12.641 13.805 1.00 83.50 98 ALA A C 1
ATOM 720 O O . ALA A 1 98 ? -21.408 -12.852 12.960 1.00 83.50 98 ALA A O 1
ATOM 721 N N . ILE A 1 99 ? -23.205 -11.695 13.640 1.00 86.81 99 ILE A N 1
ATOM 722 C CA . ILE A 1 99 ? -23.319 -10.874 12.420 1.00 86.81 99 ILE A CA 1
ATOM 723 C C . ILE A 1 99 ? -22.041 -10.050 12.179 1.00 86.81 99 ILE A C 1
ATOM 725 O O . ILE A 1 99 ? -21.573 -9.925 11.042 1.00 86.81 99 ILE A O 1
ATOM 729 N N . ALA A 1 100 ? -21.447 -9.499 13.241 1.00 83.56 100 ALA A N 1
ATOM 730 C CA . ALA A 1 100 ? -20.190 -8.758 13.163 1.00 83.56 100 ALA A CA 1
ATOM 731 C C . ALA A 1 100 ? -19.034 -9.649 12.663 1.00 83.56 100 ALA A C 1
ATOM 733 O O . ALA A 1 100 ? -18.281 -9.265 11.759 1.00 83.56 100 ALA A O 1
ATOM 734 N N . PHE A 1 101 ? -18.915 -10.865 13.203 1.00 82.88 101 PHE A N 1
ATOM 735 C CA . PHE A 1 101 ? -17.921 -11.837 12.750 1.00 82.88 101 PHE A CA 1
ATOM 736 C C . PHE A 1 101 ? -18.163 -12.296 11.307 1.00 82.88 101 PHE A C 1
ATOM 738 O O . PHE A 1 101 ? -17.218 -12.288 10.515 1.00 82.88 101 PHE A O 1
ATOM 745 N N . ASP A 1 102 ? -19.407 -12.598 10.931 1.00 90.62 102 ASP A N 1
ATOM 746 C CA . ASP A 1 102 ? -19.773 -13.011 9.570 1.00 90.62 102 ASP A CA 1
ATOM 747 C C . ASP A 1 102 ? -19.423 -11.936 8.536 1.00 90.62 102 ASP A C 1
ATOM 749 O O . ASP A 1 102 ? -18.893 -12.243 7.468 1.00 90.62 102 ASP A O 1
ATOM 753 N N . THR A 1 103 ? -19.628 -10.660 8.873 1.00 86.31 103 THR A N 1
ATOM 754 C CA . THR A 1 103 ? -19.258 -9.523 8.012 1.00 86.31 103 THR A CA 1
ATOM 755 C C . THR A 1 103 ? -17.752 -9.493 7.733 1.00 86.31 103 THR A C 1
ATOM 757 O O . THR A 1 103 ? -17.320 -9.238 6.607 1.00 86.31 103 THR A O 1
ATOM 760 N N . THR A 1 104 ? -16.939 -9.820 8.740 1.00 87.00 104 THR A N 1
ATOM 761 C CA . THR A 1 104 ? -15.473 -9.871 8.615 1.00 87.00 104 THR A CA 1
ATOM 762 C C . THR A 1 104 ? -15.036 -11.060 7.770 1.00 87.00 104 THR A C 1
ATOM 764 O O . THR A 1 104 ? -14.212 -10.921 6.866 1.00 87.00 104 THR A O 1
ATOM 767 N N . LEU A 1 105 ? -15.614 -12.233 8.038 1.00 86.81 105 LEU A N 1
ATOM 768 C CA . LEU A 1 105 ? -15.337 -13.456 7.294 1.00 86.81 105 LEU A CA 1
ATOM 769 C C . LEU A 1 105 ? -15.687 -13.288 5.811 1.00 86.81 105 LEU A C 1
ATOM 771 O O . LEU A 1 105 ? -14.893 -13.650 4.941 1.00 86.81 105 LEU A O 1
ATOM 775 N N . LEU A 1 106 ? -16.844 -12.686 5.523 1.00 91.56 106 LEU A N 1
ATOM 776 C CA . LEU A 1 106 ? -17.293 -12.388 4.168 1.00 91.56 106 LEU A CA 1
ATOM 777 C C . LEU A 1 106 ? -16.335 -11.425 3.457 1.00 91.56 106 LEU A C 1
ATOM 779 O O . LEU A 1 106 ? -15.948 -11.688 2.319 1.00 91.56 106 LEU A O 1
ATOM 783 N N . ALA A 1 107 ? -15.914 -10.347 4.125 1.00 85.25 107 ALA A N 1
ATOM 784 C CA . ALA A 1 107 ? -14.964 -9.385 3.571 1.00 85.25 107 ALA A CA 1
ATOM 785 C C . ALA A 1 107 ? -13.612 -10.036 3.236 1.00 85.25 107 ALA A C 1
ATOM 787 O O . ALA A 1 107 ? -13.078 -9.830 2.146 1.00 85.25 107 ALA A O 1
ATOM 788 N N . LEU A 1 108 ? -13.074 -10.875 4.125 1.00 89.31 108 LEU A N 1
ATOM 789 C CA . LEU A 1 108 ? -11.825 -11.600 3.871 1.00 89.31 108 LEU A CA 1
ATOM 790 C C . LEU A 1 108 ? -11.963 -12.586 2.704 1.00 89.31 108 LEU A C 1
ATOM 792 O O . LEU A 1 108 ? -11.095 -12.627 1.831 1.00 89.31 108 LEU A O 1
ATOM 796 N N . CYS A 1 109 ? -13.065 -13.336 2.647 1.00 88.56 109 CYS A N 1
ATOM 797 C CA . CYS A 1 109 ? -13.339 -14.268 1.555 1.00 88.56 109 CYS A CA 1
ATOM 798 C C . CYS A 1 109 ? -13.419 -13.542 0.203 1.00 88.56 109 CYS A C 1
ATOM 800 O O . CYS A 1 109 ? -12.756 -13.938 -0.756 1.00 88.56 109 CYS A O 1
ATOM 802 N N . LEU A 1 110 ? -14.156 -12.427 0.141 1.00 88.75 110 LEU A N 1
ATOM 803 C CA . LEU A 1 110 ? -14.254 -11.585 -1.054 1.00 88.75 110 LEU A CA 1
ATOM 804 C C . LEU A 1 110 ? -12.906 -10.973 -1.445 1.00 88.75 110 LEU A C 1
ATOM 806 O O . LEU A 1 110 ? -12.570 -10.964 -2.627 1.00 88.75 110 LEU A O 1
ATOM 810 N N . SER A 1 111 ? -12.115 -10.505 -0.477 1.00 85.81 111 SER A N 1
ATOM 811 C CA . SER A 1 111 ? -10.782 -9.948 -0.736 1.00 85.81 111 SER A CA 1
ATOM 812 C C . SER A 1 111 ? -9.883 -10.975 -1.429 1.00 85.81 111 SER A C 1
ATOM 814 O O . SER A 1 111 ? -9.314 -10.684 -2.481 1.00 85.81 111 SER A O 1
ATOM 816 N N . VAL A 1 112 ? -9.833 -12.211 -0.921 1.00 82.94 112 VAL A N 1
ATOM 817 C CA . VAL A 1 112 ? -9.069 -13.304 -1.546 1.00 82.94 112 VAL A CA 1
ATOM 818 C C . VAL A 1 112 ? -9.618 -13.648 -2.933 1.00 82.94 112 VAL A C 1
ATOM 820 O O . VAL A 1 112 ? -8.847 -13.801 -3.884 1.00 82.94 112 VAL A O 1
ATOM 823 N N . LEU A 1 113 ? -10.942 -13.737 -3.069 1.00 88.62 113 LEU A N 1
ATOM 824 C CA . LEU A 1 113 ? -11.604 -14.127 -4.314 1.00 88.62 113 LEU A CA 1
ATOM 825 C C . LEU A 1 113 ? -11.392 -13.108 -5.443 1.00 88.62 113 LEU A C 1
ATOM 827 O O . LEU A 1 113 ? -11.296 -13.508 -6.600 1.00 88.62 113 LEU A O 1
ATOM 831 N N . VAL A 1 114 ? -11.273 -11.816 -5.124 1.00 89.75 114 VAL A N 1
ATOM 832 C CA . VAL A 1 114 ? -11.009 -10.743 -6.100 1.00 89.75 114 VAL A CA 1
ATOM 833 C C . VAL A 1 114 ? -9.507 -10.554 -6.357 1.00 89.75 114 VAL A C 1
ATOM 835 O O . VAL A 1 114 ? -9.110 -10.262 -7.487 1.00 89.75 114 VAL A O 1
ATOM 838 N N . MET A 1 115 ? -8.652 -10.781 -5.354 1.00 87.19 115 MET A N 1
ATOM 839 C CA . MET A 1 115 ? -7.195 -10.652 -5.486 1.00 87.19 115 MET A CA 1
ATOM 840 C C . MET A 1 115 ? -6.609 -11.628 -6.514 1.00 87.19 115 MET A C 1
ATOM 842 O O . MET A 1 115 ? -5.743 -11.254 -7.304 1.00 87.19 115 MET A O 1
ATOM 846 N N . ILE A 1 116 ? -7.085 -12.876 -6.539 1.00 90.62 116 ILE A N 1
ATOM 847 C CA . ILE A 1 116 ? -6.541 -13.911 -7.430 1.00 90.62 116 ILE A CA 1
ATOM 848 C C . ILE A 1 116 ? -6.733 -13.548 -8.919 1.00 90.62 116 ILE A C 1
ATOM 850 O O . ILE A 1 116 ? -5.734 -13.524 -9.645 1.00 90.62 116 ILE A O 1
ATOM 854 N N . PRO A 1 117 ? -7.951 -13.230 -9.409 1.00 91.81 117 PRO A N 1
ATOM 855 C CA . PRO A 1 117 ? -8.150 -12.770 -10.781 1.00 91.81 117 PRO A CA 1
ATOM 856 C C . PRO A 1 117 ? -7.326 -11.531 -11.133 1.00 91.81 117 PRO A C 1
ATOM 858 O O . PRO A 1 117 ? -6.754 -11.499 -12.221 1.00 91.81 117 PRO A O 1
ATOM 861 N N . LEU A 1 118 ? -7.220 -10.548 -10.227 1.00 90.06 118 LEU A N 1
ATOM 862 C CA . LEU A 1 118 ? -6.440 -9.333 -10.481 1.00 90.06 118 LEU A CA 1
ATOM 863 C C . LEU A 1 118 ? -4.977 -9.678 -10.783 1.00 90.06 118 LEU A C 1
ATOM 865 O O . LEU A 1 118 ? -4.455 -9.297 -11.828 1.00 90.06 118 LEU A O 1
ATOM 869 N N . VAL A 1 119 ? -4.346 -10.485 -9.926 1.00 89.12 119 VAL A N 1
ATOM 870 C CA . VAL A 1 119 ? -2.952 -10.916 -10.111 1.00 89.12 119 VAL A CA 1
ATOM 871 C C . VAL A 1 119 ? -2.774 -11.722 -11.404 1.00 89.12 119 VAL A C 1
ATOM 873 O O . VAL A 1 119 ? -1.752 -11.598 -12.081 1.00 89.12 119 VAL A O 1
ATOM 876 N N . LEU A 1 120 ? -3.754 -12.547 -11.786 1.00 93.56 120 LEU A N 1
ATOM 877 C CA . LEU A 1 120 ? -3.702 -13.306 -13.040 1.00 93.56 120 LEU A CA 1
ATOM 878 C C . LEU A 1 120 ? -3.780 -12.406 -14.277 1.00 93.56 120 LEU A C 1
ATOM 880 O O . LEU A 1 120 ? -3.093 -12.682 -15.268 1.00 93.56 120 LEU A O 1
ATOM 884 N N . VAL A 1 121 ? -4.599 -11.354 -14.230 1.00 95.00 121 VAL A N 1
ATOM 885 C CA . VAL A 1 121 ? -4.723 -10.368 -15.309 1.00 95.00 121 VAL A CA 1
ATOM 886 C C . VAL A 1 121 ? -3.446 -9.537 -15.408 1.00 95.00 121 VAL A C 1
ATOM 888 O O . VAL A 1 121 ? -2.852 -9.529 -16.486 1.00 95.00 121 VAL A O 1
ATOM 891 N N . GLU A 1 122 ? -2.953 -8.976 -14.297 1.00 92.94 122 GLU A N 1
ATOM 892 C CA . GLU A 1 122 ? -1.673 -8.246 -14.237 1.00 92.94 122 GLU A CA 1
ATOM 893 C C . GLU A 1 122 ? -0.543 -9.089 -14.845 1.00 92.94 122 GLU A C 1
ATOM 895 O O . GLU A 1 122 ? 0.138 -8.680 -15.785 1.00 92.94 122 GLU A O 1
ATOM 900 N N . ARG A 1 123 ? -0.411 -10.348 -14.405 1.00 92.94 123 ARG A N 1
ATOM 901 C CA . ARG A 1 123 ? 0.611 -11.269 -14.919 1.00 92.94 123 ARG A CA 1
ATOM 902 C C . ARG A 1 123 ? 0.439 -11.589 -16.403 1.00 92.94 123 ARG A C 1
ATOM 904 O O . ARG A 1 123 ? 1.414 -11.894 -17.093 1.00 92.94 123 ARG A O 1
ATOM 911 N N . SER A 1 124 ? -0.788 -11.629 -16.904 1.00 94.25 124 SER A N 1
ATOM 912 C CA . SER A 1 124 ? -1.048 -11.899 -18.320 1.00 94.25 124 SER A CA 1
ATOM 913 C C . SER A 1 124 ? -0.728 -10.684 -19.184 1.00 94.25 124 SER A C 1
ATOM 915 O O . SER A 1 124 ? -0.148 -10.858 -20.254 1.00 94.25 124 SER A O 1
ATOM 917 N N . GLU A 1 125 ? -0.995 -9.477 -18.694 1.00 93.62 125 GLU A N 1
ATOM 918 C CA . GLU A 1 125 ? -0.599 -8.238 -19.357 1.00 93.62 125 GLU A CA 1
ATOM 919 C C . GLU A 1 125 ? 0.920 -8.048 -19.363 1.00 93.62 125 GLU A C 1
ATOM 921 O O . GLU A 1 125 ? 1.482 -7.819 -20.432 1.00 93.62 125 GLU A O 1
ATOM 926 N N . SER A 1 126 ? 1.619 -8.256 -18.241 1.00 93.31 126 SER A N 1
ATOM 927 C CA . SER A 1 126 ? 3.089 -8.177 -18.219 1.00 93.31 126 SER A CA 1
ATOM 928 C C . SER A 1 126 ? 3.726 -9.179 -19.186 1.00 93.31 126 SER A C 1
ATOM 930 O O . SER A 1 126 ? 4.677 -8.850 -19.893 1.00 93.31 126 SER A O 1
ATOM 932 N N . ARG A 1 127 ? 3.180 -10.404 -19.274 1.00 94.38 127 ARG A N 1
ATOM 933 C CA . ARG A 1 127 ? 3.627 -11.409 -20.256 1.00 94.38 127 ARG A CA 1
ATOM 934 C C . ARG A 1 127 ? 3.360 -10.972 -21.689 1.00 94.38 127 ARG A C 1
ATOM 936 O O . ARG A 1 127 ? 4.194 -11.231 -22.552 1.00 94.38 127 ARG A O 1
ATOM 943 N N . LEU A 1 128 ? 2.214 -10.341 -21.945 1.00 93.56 128 LEU A N 1
ATOM 944 C CA . LEU A 1 128 ? 1.906 -9.792 -23.257 1.00 93.56 128 LEU A CA 1
ATOM 945 C C . LEU A 1 128 ? 2.919 -8.706 -23.616 1.00 93.56 128 LEU A C 1
ATOM 947 O O . LEU A 1 128 ? 3.557 -8.846 -24.649 1.00 93.56 128 LEU A O 1
ATOM 951 N N . LEU A 1 129 ? 3.112 -7.687 -22.772 1.00 94.44 129 LEU A N 1
ATOM 952 C CA . LEU A 1 129 ? 4.061 -6.593 -23.015 1.00 94.44 129 LEU A CA 1
ATOM 953 C C . LEU A 1 129 ? 5.470 -7.122 -23.301 1.00 94.44 129 LEU A C 1
ATOM 955 O O . LEU A 1 129 ? 6.031 -6.794 -24.345 1.00 94.44 129 LEU A O 1
ATOM 959 N N . LEU A 1 130 ? 5.960 -8.048 -22.471 1.00 94.75 130 LEU A N 1
ATOM 960 C CA . LEU A 1 130 ? 7.251 -8.702 -22.677 1.00 94.75 130 LEU A CA 1
ATOM 961 C C . LEU A 1 130 ? 7.322 -9.444 -24.020 1.00 94.75 130 LEU A C 1
ATOM 963 O O . LEU A 1 130 ? 8.324 -9.361 -24.724 1.00 94.75 130 LEU A O 1
ATOM 967 N N . ALA A 1 131 ? 6.263 -10.159 -24.410 1.00 94.88 131 ALA A N 1
ATOM 968 C CA . ALA A 1 131 ? 6.219 -10.837 -25.704 1.00 94.88 131 ALA A CA 1
ATOM 969 C C . ALA A 1 131 ? 6.274 -9.847 -26.882 1.00 94.88 131 ALA A C 1
ATOM 971 O O . ALA A 1 131 ? 6.865 -10.164 -27.916 1.00 94.88 131 ALA A O 1
ATOM 972 N N . ILE A 1 132 ? 5.697 -8.647 -26.734 1.00 94.06 132 ILE A N 1
ATOM 973 C CA . ILE A 1 132 ? 5.816 -7.571 -27.730 1.00 94.06 132 ILE A CA 1
ATOM 974 C C . ILE A 1 132 ? 7.257 -7.059 -27.792 1.00 94.06 132 ILE A C 1
ATOM 976 O O . ILE A 1 132 ? 7.794 -6.917 -28.889 1.00 94.06 132 ILE A O 1
ATOM 980 N N . ASP A 1 133 ? 7.895 -6.828 -26.644 1.00 94.62 133 ASP A N 1
ATOM 981 C CA . ASP A 1 133 ? 9.278 -6.343 -26.575 1.00 94.62 133 ASP A CA 1
ATOM 982 C C . ASP A 1 133 ? 10.250 -7.341 -27.210 1.00 94.62 133 ASP A C 1
ATOM 984 O O . ASP A 1 133 ? 11.094 -6.962 -28.024 1.00 94.62 133 ASP A O 1
ATOM 988 N N . VAL A 1 134 ? 10.083 -8.632 -26.912 1.00 94.56 134 VAL A N 1
ATOM 989 C CA . VAL A 1 134 ? 10.847 -9.720 -27.538 1.00 94.56 134 VAL A CA 1
ATOM 990 C C . VAL A 1 134 ? 10.597 -9.750 -29.043 1.00 94.56 134 VAL A C 1
ATOM 992 O O . VAL A 1 134 ? 11.542 -9.831 -29.820 1.00 94.56 134 VAL A O 1
ATOM 995 N N . PHE A 1 135 ? 9.346 -9.627 -29.495 1.00 94.31 135 PHE A N 1
ATOM 996 C CA . PHE A 1 135 ? 9.044 -9.606 -30.927 1.00 94.31 135 PHE A CA 1
ATOM 997 C C . PHE A 1 135 ? 9.720 -8.428 -31.647 1.00 94.31 135 PHE A C 1
ATOM 999 O O . PHE A 1 135 ? 10.296 -8.612 -32.723 1.00 94.31 135 PHE A O 1
ATOM 1006 N N . ILE A 1 136 ? 9.684 -7.227 -31.066 1.00 93.88 136 ILE A N 1
ATOM 1007 C CA . ILE A 1 136 ? 10.330 -6.042 -31.643 1.00 93.88 136 ILE A CA 1
ATOM 1008 C C . ILE A 1 136 ? 11.851 -6.244 -31.703 1.00 93.88 136 ILE A C 1
ATOM 1010 O O . ILE A 1 136 ? 12.448 -6.041 -32.763 1.00 93.88 136 ILE A O 1
ATOM 1014 N N . ASN A 1 137 ? 12.470 -6.706 -30.617 1.00 93.81 137 ASN A N 1
ATOM 1015 C CA . ASN A 1 137 ? 13.920 -6.887 -30.541 1.00 93.81 137 ASN A CA 1
ATOM 1016 C C . ASN A 1 137 ? 14.446 -8.036 -31.413 1.00 93.81 137 ASN A C 1
ATOM 1018 O O . ASN A 1 137 ? 15.465 -7.865 -32.081 1.00 93.81 137 ASN A O 1
ATOM 1022 N N . ASP A 1 138 ? 13.742 -9.167 -31.472 1.00 93.25 138 ASP A N 1
ATOM 1023 C CA . ASP A 1 138 ? 14.218 -10.367 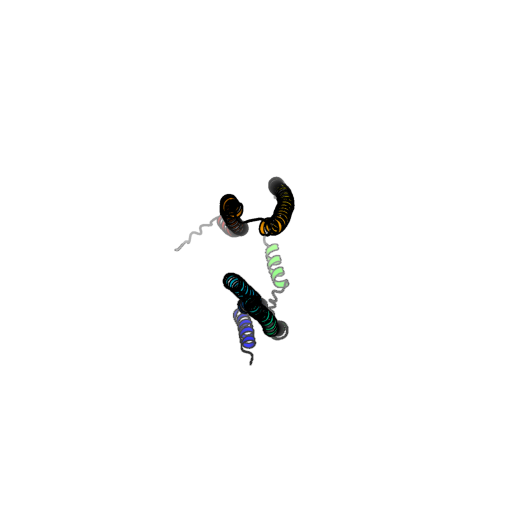-32.171 1.00 93.25 138 ASP A CA 1
ATOM 1024 C C . ASP A 1 138 ? 13.792 -10.420 -33.639 1.00 93.25 138 ASP A C 1
ATOM 1026 O O . ASP A 1 138 ? 14.467 -11.042 -34.464 1.00 93.25 138 ASP A O 1
ATOM 1030 N N . LYS A 1 139 ? 12.638 -9.835 -33.993 1.00 91.75 139 LYS A N 1
ATOM 1031 C CA . LYS A 1 139 ? 12.059 -9.963 -35.344 1.00 91.75 139 LYS A CA 1
ATOM 1032 C C . LYS A 1 139 ? 12.047 -8.662 -36.131 1.00 91.75 139 LYS A C 1
ATOM 1034 O O . LYS A 1 139 ? 12.227 -8.733 -37.348 1.00 91.75 139 LYS A O 1
ATOM 1039 N N . LEU A 1 140 ? 11.823 -7.513 -35.489 1.00 92.06 140 LEU A N 1
ATOM 1040 C CA . LEU A 1 140 ? 11.681 -6.224 -36.178 1.00 92.06 140 LEU A CA 1
ATOM 1041 C C . LEU A 1 140 ? 13.025 -5.496 -36.322 1.00 92.06 140 LEU A C 1
ATOM 1043 O O . LEU A 1 140 ? 13.475 -5.283 -37.446 1.00 92.06 140 LEU A O 1
ATOM 1047 N N . LEU A 1 141 ? 13.693 -5.167 -35.212 1.00 92.31 141 LEU A N 1
ATOM 1048 C CA . LEU A 1 141 ? 14.938 -4.384 -35.204 1.00 92.31 141 LEU A CA 1
ATOM 1049 C C . LEU A 1 141 ? 16.089 -5.000 -36.021 1.00 92.31 141 LEU A C 1
ATOM 1051 O O . LEU A 1 141 ? 16.806 -4.239 -36.673 1.00 92.31 141 LEU A O 1
ATOM 1055 N N . PRO A 1 142 ? 16.297 -6.333 -36.060 1.00 91.06 142 PRO A N 1
ATOM 1056 C CA . PRO A 1 142 ? 17.371 -6.925 -36.858 1.00 91.06 142 PRO A CA 1
ATOM 1057 C C . PRO A 1 142 ? 17.167 -6.772 -38.370 1.00 91.06 142 PRO A C 1
ATOM 1059 O O . PRO A 1 142 ? 18.119 -6.934 -39.127 1.00 91.06 142 PRO A O 1
ATOM 1062 N N . ARG A 1 143 ? 15.946 -6.456 -38.826 1.00 89.56 143 ARG A N 1
ATOM 1063 C CA . ARG A 1 143 ? 15.645 -6.206 -40.246 1.00 89.56 143 ARG A CA 1
ATOM 1064 C C . ARG A 1 143 ? 16.016 -4.794 -40.693 1.00 89.56 143 ARG A C 1
ATOM 1066 O O . ARG A 1 143 ? 16.017 -4.523 -41.890 1.00 89.56 143 ARG A O 1
ATOM 1073 N N . PHE A 1 144 ? 16.314 -3.894 -39.759 1.00 90.69 144 PHE A N 1
ATOM 1074 C CA . PHE A 1 144 ? 16.762 -2.545 -40.078 1.00 90.69 144 PHE A CA 1
ATOM 1075 C C . PHE A 1 144 ? 18.244 -2.559 -40.432 1.00 90.69 144 PHE A C 1
ATOM 1077 O O . PHE A 1 144 ? 19.068 -3.131 -39.713 1.00 90.69 144 PHE A O 1
ATOM 1084 N N . LYS A 1 145 ? 18.596 -1.905 -41.543 1.00 80.69 145 LYS A N 1
ATOM 1085 C CA . LYS A 1 145 ? 19.988 -1.776 -41.969 1.00 80.69 145 LYS A CA 1
ATOM 1086 C C . LYS A 1 145 ? 20.736 -0.988 -40.894 1.00 80.69 145 LYS A C 1
ATOM 1088 O O . LYS A 1 145 ? 20.348 0.133 -40.566 1.00 80.69 145 LYS A O 1
ATOM 1093 N N . SER A 1 146 ? 21.791 -1.568 -40.326 1.00 65.44 146 SER A N 1
ATOM 1094 C CA . SER A 1 146 ? 22.768 -0.779 -39.582 1.00 65.44 146 SER A CA 1
ATOM 1095 C C . SER A 1 146 ? 23.404 0.168 -40.587 1.00 65.44 146 SER A C 1
ATOM 1097 O O . SER A 1 146 ? 23.943 -0.304 -41.592 1.00 65.44 146 SER A O 1
ATOM 1099 N N . SER A 1 147 ? 23.314 1.476 -40.355 1.00 56.31 147 SER A N 1
ATOM 1100 C CA . SER A 1 147 ? 24.125 2.427 -41.107 1.00 56.31 147 SER A CA 1
ATOM 1101 C C . SER A 1 147 ? 25.576 2.150 -40.727 1.00 56.31 147 SER A C 1
ATOM 1103 O O . SER A 1 147 ? 26.085 2.659 -39.735 1.00 56.31 147 SER A O 1
ATOM 1105 N N . ILE A 1 148 ? 26.208 1.222 -41.443 1.00 51.66 148 ILE A N 1
ATOM 1106 C CA . ILE A 1 148 ? 27.652 1.203 -41.565 1.00 51.66 148 ILE A CA 1
ATOM 1107 C C . ILE A 1 148 ? 27.917 2.400 -42.466 1.00 51.66 148 ILE A C 1
ATOM 1109 O O . ILE A 1 148 ? 27.845 2.280 -43.688 1.00 51.66 148 ILE A O 1
ATOM 1113 N N . ASP A 1 149 ? 28.147 3.561 -41.857 1.00 47.66 149 ASP A N 1
ATOM 1114 C CA . ASP A 1 149 ? 28.980 4.555 -42.510 1.00 47.66 149 ASP A CA 1
ATOM 1115 C C . ASP A 1 149 ? 30.364 3.926 -42.597 1.00 47.66 149 ASP A C 1
ATOM 1117 O O . ASP A 1 149 ? 31.153 3.901 -41.654 1.00 47.66 149 ASP A O 1
ATOM 1121 N N . SER A 1 150 ? 30.620 3.340 -43.756 1.00 43.47 150 SER A N 1
ATOM 1122 C CA . SER A 1 150 ? 31.948 3.127 -44.284 1.00 43.47 150 SER A CA 1
ATOM 1123 C C . SER A 1 150 ? 32.601 4.494 -44.506 1.00 43.47 150 SER A C 1
ATOM 1125 O O . SER A 1 150 ? 32.744 4.939 -45.641 1.00 43.47 150 SER A O 1
ATOM 1127 N N . LEU A 1 151 ? 32.987 5.184 -43.435 1.00 50.41 151 LEU A N 1
ATOM 1128 C CA . LEU A 1 151 ? 34.102 6.117 -43.507 1.00 50.41 151 LEU A CA 1
ATOM 1129 C C . LEU A 1 151 ? 35.349 5.255 -43.360 1.00 50.41 151 LEU A C 1
ATOM 1131 O O . LEU A 1 151 ? 35.784 4.928 -42.261 1.00 50.41 151 LEU A O 1
ATOM 1135 N N . SER A 1 152 ? 35.851 4.786 -44.499 1.00 49.66 152 SER A N 1
ATOM 1136 C CA . SER A 1 152 ? 37.110 4.060 -44.589 1.00 49.66 152 SER A CA 1
ATOM 1137 C C . SER A 1 152 ? 38.207 4.841 -43.866 1.00 49.66 152 SER A C 1
ATOM 1139 O O . SER A 1 152 ? 38.492 5.972 -44.253 1.00 49.66 152 SER A O 1
ATOM 1141 N N . GLU A 1 153 ? 38.848 4.227 -42.865 1.00 52.59 153 GLU A N 1
ATOM 1142 C CA . GLU A 1 153 ? 40.041 4.746 -42.164 1.00 52.59 153 GLU A CA 1
ATOM 1143 C C . GLU A 1 153 ? 41.073 5.358 -43.132 1.00 52.59 153 GLU A C 1
ATOM 1145 O O . GLU A 1 153 ? 41.675 6.389 -42.843 1.00 52.59 153 GLU A O 1
ATOM 1150 N N . ASN A 1 154 ? 41.184 4.799 -44.341 1.00 54.84 154 ASN A N 1
ATOM 1151 C CA . ASN A 1 154 ? 42.062 5.289 -45.404 1.00 54.84 154 ASN A CA 1
ATOM 1152 C C . ASN A 1 154 ? 41.777 6.730 -45.874 1.00 54.84 154 ASN A C 1
ATOM 1154 O O . ASN A 1 154 ? 42.703 7.427 -46.279 1.00 54.84 154 ASN A O 1
ATOM 1158 N N . THR A 1 155 ? 40.528 7.203 -45.826 1.00 57.88 155 THR A N 1
ATOM 1159 C CA . THR A 1 155 ? 40.164 8.554 -46.292 1.00 57.88 155 THR A CA 1
ATOM 1160 C C . THR A 1 155 ? 40.560 9.623 -45.277 1.00 57.88 155 THR A C 1
ATOM 1162 O O . THR A 1 155 ? 40.961 10.716 -45.659 1.00 57.88 155 THR A O 1
ATOM 1165 N N . LEU A 1 156 ? 40.505 9.304 -43.982 1.00 59.31 156 LEU A N 1
ATOM 1166 C CA . LEU A 1 156 ? 40.966 10.190 -42.910 1.00 59.31 156 LEU A CA 1
ATOM 1167 C C . LEU A 1 156 ? 42.495 10.281 -42.884 1.00 59.31 156 LEU A C 1
ATOM 1169 O O . LEU A 1 156 ? 43.041 11.361 -42.681 1.00 59.31 156 LEU A O 1
ATOM 1173 N N . GLN A 1 157 ? 43.184 9.175 -43.160 1.00 59.03 157 GLN A N 1
ATOM 1174 C CA . GLN A 1 157 ? 44.643 9.117 -43.121 1.00 59.03 157 GLN A CA 1
ATOM 1175 C C . GLN A 1 157 ? 45.298 9.875 -44.291 1.00 59.03 157 GLN A C 1
ATOM 1177 O O . GLN A 1 157 ? 46.243 10.630 -44.078 1.00 59.03 157 GLN A O 1
ATOM 1182 N N . GLN A 1 158 ? 44.729 9.797 -45.501 1.00 61.19 158 GLN A N 1
ATOM 1183 C CA . GLN A 1 158 ? 45.229 10.543 -46.668 1.00 61.19 158 GLN A CA 1
ATOM 1184 C C . GLN A 1 158 ? 45.088 12.066 -46.537 1.00 61.19 158 GLN A C 1
ATOM 1186 O O . GLN A 1 158 ? 45.964 12.804 -46.982 1.00 61.19 158 GLN A O 1
ATOM 1191 N N . VAL A 1 159 ? 44.007 12.546 -45.915 1.00 60.41 159 VAL A N 1
ATOM 1192 C CA . VAL A 1 159 ? 43.770 13.988 -45.720 1.00 60.41 159 VAL A CA 1
ATOM 1193 C C . VAL A 1 159 ? 44.696 14.558 -44.640 1.00 60.41 159 VAL A C 1
ATOM 1195 O O . VAL A 1 159 ? 45.097 15.718 -44.714 1.00 60.41 159 VAL A O 1
ATOM 1198 N N . VAL A 1 160 ? 45.077 13.733 -43.662 1.00 62.31 160 VAL A N 1
ATOM 1199 C CA . VAL A 1 160 ? 46.010 14.103 -42.594 1.00 62.31 160 VAL A CA 1
ATOM 1200 C C . VAL A 1 160 ? 47.448 14.144 -43.120 1.00 62.31 160 VAL A C 1
ATOM 1202 O O . VAL A 1 160 ? 48.114 15.165 -42.962 1.00 62.31 160 VAL A O 1
ATOM 1205 N N . ASP A 1 161 ? 47.914 13.114 -43.828 1.00 57.00 161 ASP A N 1
ATOM 1206 C CA . ASP A 1 161 ? 49.301 13.050 -44.322 1.00 57.00 161 ASP A CA 1
ATOM 1207 C C . ASP A 1 161 ? 49.629 14.146 -45.352 1.00 57.00 161 ASP A C 1
ATOM 1209 O O . ASP A 1 161 ? 50.737 14.690 -45.359 1.00 57.00 161 ASP A O 1
ATOM 1213 N N . GLN A 1 162 ? 48.654 14.533 -46.181 1.00 55.22 162 GLN A N 1
ATOM 1214 C CA . GLN A 1 162 ? 48.821 15.589 -47.182 1.00 55.22 162 GLN A CA 1
ATOM 1215 C C . GLN A 1 162 ? 48.940 16.991 -46.552 1.00 55.22 162 GLN A C 1
ATOM 1217 O O . GLN A 1 162 ? 49.609 17.857 -47.109 1.00 55.22 162 GLN A O 1
ATOM 1222 N N . ALA A 1 163 ? 48.363 17.205 -45.364 1.00 52.78 163 ALA A N 1
ATOM 1223 C CA . ALA A 1 163 ? 48.462 18.465 -44.625 1.00 52.78 163 ALA A CA 1
ATOM 1224 C C . ALA A 1 163 ? 49.764 18.588 -43.806 1.00 52.78 163 ALA A C 1
ATOM 1226 O O . ALA A 1 163 ? 50.197 19.698 -43.492 1.00 52.78 163 ALA A O 1
ATOM 1227 N N . PHE A 1 164 ? 50.411 17.463 -43.478 1.00 54.66 164 PHE A N 1
ATOM 1228 C CA . PHE A 1 164 ? 51.622 17.427 -42.650 1.00 54.66 164 PHE A CA 1
ATOM 1229 C C . PHE A 1 164 ? 52.922 17.742 -43.412 1.00 54.66 164 PHE A C 1
ATOM 1231 O O . PHE A 1 164 ? 53.870 18.232 -42.800 1.00 54.66 164 PHE A O 1
ATOM 1238 N N . GLN A 1 165 ? 52.992 17.503 -44.727 1.00 54.78 165 GLN A N 1
ATOM 1239 C CA . GLN A 1 165 ? 54.231 17.696 -45.503 1.00 54.78 165 GLN A CA 1
ATOM 1240 C C . GLN A 1 165 ? 54.500 19.144 -45.938 1.00 54.78 165 GLN A C 1
ATOM 1242 O O . GLN A 1 165 ? 55.635 19.474 -46.272 1.00 54.78 165 GLN A O 1
ATOM 1247 N N . GLU A 1 166 ? 53.495 20.021 -45.931 1.00 49.19 166 GLU A N 1
ATOM 1248 C CA . GLU A 1 166 ? 53.598 21.305 -46.634 1.00 49.19 166 GLU A CA 1
ATOM 1249 C C . GLU A 1 166 ? 54.040 22.495 -45.753 1.00 49.19 166 GLU A C 1
ATOM 1251 O O . GLU A 1 166 ? 54.387 23.532 -46.311 1.00 49.19 166 GLU A O 1
ATOM 1256 N N . HIS A 1 167 ? 54.040 22.402 -44.408 1.00 52.16 167 HIS A N 1
ATOM 1257 C CA . HIS A 1 167 ? 53.968 23.629 -43.581 1.00 52.16 167 HIS A CA 1
ATOM 1258 C C . HIS A 1 167 ? 54.795 23.770 -42.279 1.00 52.16 167 HIS A C 1
ATOM 1260 O O . HIS A 1 167 ? 54.484 24.679 -41.508 1.00 52.16 167 HIS A O 1
ATOM 1266 N N . LEU A 1 168 ? 55.872 23.016 -41.994 1.00 48.81 168 LEU A N 1
ATOM 1267 C CA . LEU A 1 168 ? 56.654 23.273 -40.755 1.00 48.81 168 LEU A CA 1
ATOM 1268 C C . LEU A 1 168 ? 58.198 23.296 -40.907 1.00 48.81 168 LEU A C 1
ATOM 1270 O O . LEU A 1 168 ? 58.784 22.284 -41.288 1.00 48.81 168 LEU A O 1
ATOM 1274 N N . PRO A 1 169 ? 58.879 24.413 -40.540 1.00 42.38 169 PRO A N 1
ATOM 1275 C CA . PRO A 1 169 ? 60.333 24.485 -40.344 1.00 42.38 169 PRO A CA 1
ATOM 1276 C C . PRO A 1 169 ? 60.790 24.056 -38.921 1.00 42.38 169 PRO A C 1
ATOM 1278 O O . PRO A 1 169 ? 59.985 23.823 -38.022 1.00 42.38 169 PRO A O 1
ATOM 1281 N N . SER A 1 170 ? 62.112 23.915 -38.739 1.00 44.56 170 SER A N 1
ATOM 1282 C CA . SER A 1 170 ? 62.834 23.113 -37.723 1.00 44.56 170 SER A CA 1
ATOM 1283 C C . SER A 1 170 ? 62.718 23.497 -36.226 1.00 44.56 170 SER A C 1
ATOM 1285 O O . SER A 1 170 ? 62.718 24.665 -35.852 1.00 44.56 170 SER A O 1
ATOM 1287 N N . HIS A 1 171 ? 62.760 22.459 -35.374 1.00 45.59 171 HIS A N 1
ATOM 1288 C CA . HIS A 1 171 ? 62.399 22.334 -33.944 1.00 45.59 171 HIS A CA 1
ATOM 1289 C C . HIS A 1 171 ? 63.157 23.133 -32.854 1.00 45.59 171 HIS A C 1
ATOM 1291 O O . HIS A 1 171 ? 62.976 22.841 -31.673 1.00 45.59 171 HIS A O 1
ATOM 1297 N N . GLN A 1 172 ? 63.992 24.129 -33.153 1.00 47.25 172 GLN A N 1
ATOM 1298 C CA . GLN A 1 172 ? 64.989 24.574 -32.158 1.00 47.25 172 GLN A CA 1
ATOM 1299 C C . GLN A 1 172 ? 64.641 25.819 -31.311 1.00 47.25 172 GLN A C 1
ATOM 1301 O O . GLN A 1 172 ? 65.495 26.268 -30.555 1.00 47.25 172 GLN A O 1
ATOM 1306 N N . SER A 1 173 ? 63.416 26.367 -31.362 1.00 46.47 173 SER A N 1
ATOM 1307 C CA . SER A 1 173 ? 63.086 27.636 -30.667 1.00 46.47 173 SER A CA 1
ATOM 1308 C C . SER A 1 173 ? 61.929 27.606 -29.650 1.00 46.47 173 SER A C 1
ATOM 1310 O O . SER A 1 173 ? 61.466 28.674 -29.259 1.00 46.47 173 SER A O 1
ATOM 1312 N N . LEU A 1 174 ? 61.415 26.440 -29.232 1.00 52.06 174 LEU A N 1
ATOM 1313 C CA . LEU A 1 174 ? 60.154 26.364 -28.457 1.00 52.06 174 LEU A CA 1
ATOM 1314 C C . LEU A 1 174 ? 60.253 25.751 -27.048 1.00 52.06 174 LEU A C 1
ATOM 1316 O O . LEU A 1 174 ? 59.228 25.603 -26.387 1.00 52.06 174 LEU A O 1
ATOM 1320 N N . ILE A 1 175 ? 61.445 25.394 -26.565 1.00 53.03 175 ILE A N 1
ATOM 1321 C CA . ILE A 1 175 ? 61.564 24.542 -25.365 1.00 53.03 175 ILE A CA 1
ATOM 1322 C C . ILE A 1 175 ? 61.550 25.346 -24.044 1.00 53.03 175 ILE A C 1
ATOM 1324 O O . ILE A 1 175 ? 61.112 24.822 -23.028 1.00 53.03 175 ILE A O 1
ATOM 1328 N N . GLU A 1 176 ? 61.919 26.633 -24.031 1.00 49.34 176 GLU A N 1
ATOM 1329 C CA . GLU A 1 176 ? 62.018 27.406 -22.771 1.00 49.34 176 GLU A CA 1
ATOM 1330 C C . GLU A 1 176 ? 60.679 27.848 -22.120 1.00 49.34 176 GLU A C 1
ATOM 1332 O O . GLU A 1 176 ? 60.589 27.813 -20.894 1.00 49.34 176 GLU A O 1
ATOM 1337 N N . PRO A 1 177 ? 59.604 28.238 -22.840 1.00 55.06 177 PRO A N 1
ATOM 1338 C CA . PRO A 1 177 ? 58.389 28.746 -22.178 1.00 55.06 177 PRO A CA 1
ATOM 1339 C C . PRO A 1 177 ? 57.420 27.663 -21.674 1.00 55.06 177 PRO A C 1
ATOM 1341 O O . PRO A 1 177 ? 56.585 27.937 -20.811 1.00 55.06 177 PRO A O 1
ATOM 1344 N N . ALA A 1 178 ? 57.472 26.447 -22.223 1.00 54.84 178 ALA A N 1
ATOM 1345 C CA . ALA A 1 178 ? 56.463 25.412 -21.972 1.00 54.84 178 ALA A CA 1
ATOM 1346 C C . ALA A 1 178 ? 56.585 24.772 -20.576 1.00 54.84 178 ALA A C 1
ATOM 1348 O O . ALA A 1 178 ? 55.579 24.431 -19.951 1.00 54.84 178 ALA A O 1
ATOM 1349 N N . GLU A 1 179 ? 57.808 24.658 -20.061 1.00 54.03 179 GLU A N 1
ATOM 1350 C CA . GLU A 1 179 ? 58.089 24.027 -18.768 1.00 54.03 179 GLU A CA 1
ATOM 1351 C C . GLU A 1 179 ? 57.613 24.898 -17.590 1.00 54.03 179 GLU A C 1
ATOM 1353 O O . GLU A 1 179 ? 57.019 24.398 -16.630 1.00 54.03 179 GLU A O 1
ATOM 1358 N N . ALA A 1 180 ? 57.748 26.224 -17.720 1.00 60.00 180 ALA A N 1
ATOM 1359 C CA . ALA A 1 180 ? 57.286 27.191 -16.726 1.00 60.00 180 ALA A CA 1
ATOM 1360 C C . ALA A 1 180 ? 55.753 27.190 -16.567 1.00 60.00 180 ALA A C 1
ATOM 1362 O O . ALA A 1 180 ? 55.240 27.199 -15.446 1.00 60.00 180 ALA A O 1
ATOM 1363 N N . TYR A 1 181 ? 55.006 27.123 -17.675 1.00 58.53 181 TYR A N 1
ATOM 1364 C CA . TYR A 1 181 ? 53.540 27.061 -17.633 1.00 58.53 181 TYR A CA 1
ATOM 1365 C C . TYR A 1 181 ? 53.022 25.729 -17.076 1.00 58.53 181 TYR A C 1
ATOM 1367 O O . TYR A 1 181 ? 52.056 25.724 -16.309 1.00 58.53 181 TYR A O 1
ATOM 1375 N N . ALA A 1 182 ? 53.674 24.609 -17.402 1.00 57.50 182 ALA A N 1
ATOM 1376 C CA . ALA A 1 182 ? 53.299 23.294 -16.886 1.00 57.50 182 ALA A CA 1
ATOM 1377 C C . ALA A 1 182 ? 53.478 23.201 -15.358 1.00 57.50 182 ALA A C 1
ATOM 1379 O O . ALA A 1 182 ? 52.577 22.725 -14.663 1.00 57.50 182 ALA A O 1
ATOM 1380 N N . GLN A 1 183 ? 54.581 23.731 -14.814 1.00 65.88 183 GLN A N 1
ATOM 1381 C CA . GLN A 1 183 ? 54.795 23.786 -13.362 1.00 65.88 183 GLN A CA 1
ATOM 1382 C C . GLN A 1 183 ? 53.766 24.671 -12.651 1.00 65.88 183 GLN A C 1
ATOM 1384 O O . GLN A 1 183 ? 53.228 24.290 -11.607 1.00 65.88 183 GLN A O 1
ATOM 1389 N N . GLN A 1 184 ? 53.439 25.834 -13.217 1.00 69.38 184 GLN A N 1
ATOM 1390 C CA . GLN A 1 184 ? 52.473 26.751 -12.609 1.00 69.38 184 GLN A CA 1
ATOM 1391 C C . GLN A 1 184 ? 51.045 26.182 -12.612 1.00 69.38 184 GLN A C 1
ATOM 1393 O O . GLN A 1 184 ? 50.321 26.323 -11.623 1.00 69.38 184 GLN A O 1
ATOM 1398 N N . ALA A 1 185 ? 50.653 25.497 -13.691 1.00 61.19 185 ALA A N 1
ATOM 1399 C CA . ALA A 1 185 ? 49.359 24.828 -13.797 1.00 61.19 185 ALA A CA 1
ATOM 1400 C C . ALA A 1 185 ? 49.240 23.649 -12.819 1.00 61.19 185 ALA A C 1
ATOM 1402 O O . ALA A 1 185 ? 48.242 23.553 -12.105 1.00 61.19 185 ALA A O 1
ATOM 1403 N N . ALA A 1 186 ? 50.274 22.805 -12.722 1.00 60.72 186 ALA A N 1
ATOM 1404 C CA . ALA A 1 186 ? 50.300 21.678 -11.790 1.00 60.72 186 ALA A CA 1
ATOM 1405 C C . ALA A 1 186 ? 50.202 22.138 -10.325 1.00 60.72 186 ALA A C 1
ATOM 1407 O O . ALA A 1 186 ? 49.459 21.554 -9.537 1.00 60.72 186 ALA A O 1
ATOM 1408 N N . THR A 1 187 ? 50.880 23.236 -9.976 1.00 70.44 187 THR A N 1
ATOM 1409 C CA . THR A 1 187 ? 50.866 23.783 -8.610 1.00 70.44 187 THR A CA 1
ATOM 1410 C C . THR A 1 187 ? 49.484 24.323 -8.224 1.00 70.44 187 THR A C 1
ATOM 1412 O O . THR A 1 187 ? 48.993 24.040 -7.131 1.00 70.44 187 THR A O 1
ATOM 1415 N N . LYS A 1 188 ? 48.812 25.052 -9.128 1.00 68.19 188 LYS A N 1
ATOM 1416 C CA . LYS A 1 188 ? 47.457 25.575 -8.874 1.00 68.19 188 LYS A CA 1
ATOM 1417 C C . LYS A 1 188 ? 46.399 24.475 -8.796 1.00 68.19 188 LYS A C 1
ATOM 1419 O O . LYS A 1 188 ? 45.502 24.567 -7.962 1.00 68.19 188 LYS A O 1
ATOM 1424 N N . LEU A 1 189 ? 46.513 23.435 -9.623 1.00 63.47 189 LEU A N 1
ATOM 1425 C CA . LEU A 1 189 ? 45.624 22.271 -9.567 1.00 63.47 189 LEU A CA 1
ATOM 1426 C C . LEU A 1 189 ? 45.779 21.505 -8.252 1.00 63.47 189 LEU A C 1
ATOM 1428 O O . LEU A 1 189 ? 44.777 21.185 -7.618 1.00 63.47 189 LEU A O 1
ATOM 1432 N N . ALA A 1 190 ? 47.015 21.270 -7.807 1.00 66.19 190 ALA A N 1
ATOM 1433 C CA . ALA A 1 190 ? 47.278 20.596 -6.540 1.00 66.19 190 ALA A CA 1
ATOM 1434 C C . ALA A 1 190 ? 46.726 21.387 -5.341 1.00 66.19 190 ALA A C 1
ATOM 1436 O O . ALA A 1 190 ? 46.088 20.805 -4.468 1.00 66.19 190 ALA A O 1
ATOM 1437 N N . GLN A 1 191 ? 46.896 22.716 -5.323 1.00 70.94 191 GLN A N 1
ATOM 1438 C CA . GLN A 1 191 ? 46.326 23.566 -4.271 1.00 70.94 191 GLN A CA 1
ATOM 1439 C C . GLN A 1 191 ? 44.794 23.559 -4.265 1.00 70.94 191 GLN A C 1
ATOM 1441 O O . GLN A 1 191 ? 44.199 23.411 -3.201 1.00 70.94 191 GLN A O 1
ATOM 1446 N N . GLY A 1 192 ? 44.150 23.683 -5.430 1.00 66.56 192 GLY A N 1
ATOM 1447 C CA . GLY A 1 192 ? 42.687 23.646 -5.523 1.00 66.56 192 GLY A CA 1
ATOM 1448 C C . GLY A 1 192 ? 42.099 22.293 -5.116 1.00 66.56 192 GLY A C 1
ATOM 1449 O O . GLY A 1 192 ? 41.091 22.240 -4.417 1.00 66.56 192 GLY A O 1
ATOM 1450 N N . PHE A 1 193 ? 42.763 21.197 -5.494 1.00 69.56 193 PHE A N 1
ATOM 1451 C CA . PHE A 1 193 ? 42.319 19.845 -5.167 1.00 69.56 193 PHE A CA 1
ATOM 1452 C C . PHE A 1 193 ? 42.416 19.539 -3.667 1.00 69.56 193 PHE A C 1
ATOM 1454 O O . PHE A 1 193 ? 41.487 18.967 -3.106 1.00 69.56 193 PHE A O 1
ATOM 1461 N N . ILE A 1 194 ? 43.495 19.961 -2.995 1.00 73.12 194 ILE A N 1
ATOM 1462 C CA . ILE A 1 194 ? 43.656 19.754 -1.544 1.00 73.12 194 ILE A CA 1
ATOM 1463 C C . ILE A 1 194 ? 42.547 20.473 -0.762 1.00 73.12 194 ILE A C 1
ATOM 1465 O O . ILE A 1 194 ? 41.953 19.873 0.130 1.00 73.12 194 ILE A O 1
ATOM 1469 N N . VAL A 1 195 ? 42.218 21.715 -1.135 1.00 74.00 195 VAL A N 1
ATOM 1470 C CA . VAL A 1 195 ? 41.175 22.510 -0.461 1.00 74.00 195 VAL A CA 1
ATOM 1471 C C . VAL A 1 195 ? 39.788 21.880 -0.618 1.00 74.00 195 VAL A C 1
ATOM 1473 O O . VAL A 1 195 ? 39.032 21.800 0.352 1.00 74.00 195 VAL A O 1
ATOM 1476 N N . GLU A 1 196 ? 39.442 21.401 -1.815 1.00 65.38 196 GLU A N 1
ATOM 1477 C CA . GLU A 1 196 ? 38.117 20.812 -2.038 1.00 65.38 196 GLU A CA 1
ATOM 1478 C C . GLU A 1 196 ? 37.984 19.435 -1.368 1.00 65.38 196 GLU A C 1
ATOM 1480 O O . GLU A 1 196 ? 36.943 19.123 -0.788 1.00 65.38 196 GLU A O 1
ATOM 1485 N N . VAL A 1 197 ? 39.055 18.631 -1.356 1.00 67.69 197 VAL A N 1
ATOM 1486 C CA . VAL A 1 197 ? 39.081 17.345 -0.641 1.00 67.69 197 VAL A CA 1
ATOM 1487 C C . VAL A 1 197 ? 38.958 17.548 0.872 1.00 67.69 197 VAL A C 1
ATOM 1489 O O . VAL A 1 197 ? 38.180 16.841 1.512 1.00 67.69 197 VAL A O 1
ATOM 1492 N N . GLU A 1 198 ? 39.649 18.534 1.447 1.00 69.00 198 GLU A N 1
ATOM 1493 C CA . GLU A 1 198 ? 39.571 18.851 2.880 1.00 69.00 198 GLU A CA 1
ATOM 1494 C C . GLU A 1 198 ? 38.154 19.285 3.294 1.00 69.00 198 GLU A C 1
ATOM 1496 O O . GLU A 1 198 ? 37.627 18.841 4.318 1.00 69.00 198 GLU A O 1
ATOM 1501 N N . LYS A 1 199 ? 37.477 20.065 2.445 1.00 71.06 199 LYS A N 1
ATOM 1502 C CA . LYS A 1 199 ? 36.086 20.491 2.648 1.00 71.06 199 LYS A CA 1
ATOM 1503 C C . LYS A 1 199 ? 35.100 19.321 2.621 1.00 71.06 199 LYS A C 1
ATOM 1505 O O . LYS A 1 199 ? 34.217 19.240 3.477 1.00 71.06 199 LYS A O 1
ATOM 1510 N N . VAL A 1 200 ? 35.259 18.386 1.682 1.00 65.25 200 VAL A N 1
ATOM 1511 C CA . VAL A 1 200 ? 34.448 17.156 1.630 1.00 65.25 200 VAL A CA 1
ATOM 1512 C C . VAL A 1 200 ? 34.692 16.301 2.875 1.00 65.25 200 VAL A C 1
ATOM 1514 O O . VAL A 1 200 ? 33.741 15.788 3.469 1.00 65.25 200 VAL A O 1
ATOM 1517 N N . GLN A 1 201 ? 35.941 16.192 3.329 1.00 66.75 201 GLN A N 1
ATOM 1518 C CA . GLN A 1 201 ? 36.296 15.438 4.530 1.00 66.75 201 GLN A CA 1
ATOM 1519 C C . GLN A 1 201 ? 35.671 16.045 5.799 1.00 66.75 201 GLN A C 1
ATOM 1521 O O . GLN A 1 201 ? 35.079 15.317 6.599 1.00 66.75 201 GLN A O 1
ATOM 1526 N N . GLN A 1 202 ? 35.704 17.374 5.948 1.00 72.81 202 GLN A N 1
ATOM 1527 C CA . GLN A 1 202 ? 35.059 18.090 7.058 1.00 72.81 202 GLN A CA 1
ATOM 1528 C C . GLN A 1 202 ? 33.533 17.958 7.045 1.00 72.81 202 GLN A C 1
ATOM 1530 O O . GLN A 1 202 ? 32.914 17.740 8.092 1.00 72.81 202 GLN A O 1
ATOM 1535 N N . MET A 1 203 ? 32.907 18.052 5.871 1.00 67.31 203 MET A N 1
ATOM 1536 C CA . MET A 1 203 ? 31.459 17.885 5.735 1.00 67.31 203 MET A CA 1
ATOM 1537 C C . MET A 1 203 ? 31.029 16.456 6.091 1.00 67.31 203 MET A C 1
ATOM 1539 O O . MET A 1 203 ? 30.047 16.265 6.809 1.00 67.31 203 MET A O 1
ATOM 1543 N N . THR A 1 204 ? 31.818 15.459 5.685 1.00 60.06 204 THR A N 1
ATOM 1544 C CA . THR A 1 204 ? 31.592 14.046 6.029 1.00 60.06 204 THR A CA 1
ATOM 1545 C C . THR A 1 204 ? 31.756 13.799 7.534 1.00 60.06 204 THR A C 1
ATOM 1547 O O . THR A 1 204 ? 30.928 13.120 8.140 1.00 60.06 204 THR A O 1
ATOM 1550 N N . ALA A 1 205 ? 32.764 14.405 8.170 1.00 74.25 205 ALA A N 1
ATOM 1551 C CA . ALA A 1 205 ? 32.967 14.324 9.618 1.00 74.25 205 ALA A CA 1
ATOM 1552 C C . ALA A 1 205 ? 31.818 14.980 10.405 1.00 74.25 205 ALA A C 1
ATOM 1554 O O . ALA A 1 205 ? 31.349 14.431 11.401 1.00 74.25 205 ALA A O 1
ATOM 1555 N N . THR A 1 206 ? 31.310 16.117 9.924 1.00 78.88 206 THR A N 1
ATOM 1556 C CA . THR A 1 206 ? 30.176 16.825 10.541 1.00 78.88 206 THR A CA 1
ATOM 1557 C C . THR A 1 206 ? 28.882 16.018 10.426 1.00 78.88 206 THR A C 1
ATOM 1559 O O . THR A 1 206 ? 28.126 15.922 11.393 1.00 78.88 206 THR A O 1
ATOM 1562 N N . LEU A 1 207 ? 28.633 15.397 9.267 1.00 70.94 207 LEU A N 1
ATOM 1563 C CA . LEU A 1 207 ? 27.487 14.508 9.063 1.00 70.94 207 LEU A CA 1
ATOM 1564 C C . LEU A 1 207 ? 27.553 13.274 9.964 1.00 70.94 207 LEU A C 1
ATOM 1566 O O . LEU A 1 207 ? 26.552 12.939 10.592 1.00 70.94 207 LEU A O 1
ATOM 1570 N N . MET A 1 208 ? 28.721 12.635 10.087 1.00 70.44 208 MET A N 1
ATOM 1571 C CA . MET A 1 208 ? 28.894 11.520 11.023 1.00 70.44 208 MET A CA 1
ATOM 1572 C C . MET A 1 208 ? 28.687 11.941 12.481 1.00 70.44 208 MET A C 1
ATOM 1574 O O . MET A 1 208 ? 28.055 11.203 13.234 1.00 70.44 208 MET A O 1
ATOM 1578 N N . GLY A 1 209 ? 29.149 13.134 12.868 1.00 82.19 209 GLY A N 1
ATOM 1579 C CA . GLY A 1 209 ? 28.902 13.694 14.198 1.00 82.19 209 GLY A CA 1
ATOM 1580 C C . GLY A 1 209 ? 27.409 13.854 14.493 1.00 82.19 209 GLY A C 1
ATOM 1581 O O . GLY A 1 209 ? 26.920 13.318 15.486 1.00 82.19 209 GLY A O 1
ATOM 1582 N N . LYS A 1 210 ? 26.664 14.501 13.586 1.00 73.12 210 LYS A N 1
ATOM 1583 C CA . LYS A 1 210 ? 25.209 14.690 13.728 1.00 73.12 210 LYS A CA 1
ATOM 1584 C C . LYS A 1 210 ? 24.428 13.377 13.695 1.00 73.12 210 LYS A C 1
ATOM 1586 O O . LYS A 1 210 ? 23.456 13.224 14.427 1.00 73.12 210 LYS A O 1
ATOM 1591 N N . LEU A 1 211 ? 24.843 12.419 12.864 1.00 71.31 211 LEU A N 1
ATOM 1592 C CA . LEU A 1 211 ? 24.205 11.104 12.783 1.00 71.31 211 LEU A CA 1
ATOM 1593 C C . LEU A 1 211 ? 24.420 10.293 14.068 1.00 71.31 211 LEU A C 1
ATOM 1595 O O . LEU A 1 211 ? 23.497 9.631 14.537 1.00 71.31 211 LEU A O 1
ATOM 1599 N N . SER A 1 212 ? 25.616 10.376 14.655 1.00 74.88 212 SER A N 1
ATOM 1600 C CA . SER A 1 212 ? 25.933 9.760 15.947 1.00 74.88 212 SER A CA 1
ATOM 1601 C C . SER A 1 212 ? 25.095 10.366 17.077 1.00 74.88 212 SER A C 1
ATOM 1603 O O . SER A 1 212 ? 24.488 9.636 17.860 1.00 74.88 212 SER A O 1
ATOM 1605 N N . GLU A 1 213 ? 24.979 11.696 17.111 1.00 76.44 213 GLU A N 1
ATOM 1606 C CA . GLU A 1 213 ? 24.155 12.418 18.085 1.00 76.44 213 GLU A CA 1
ATOM 1607 C C . GLU A 1 213 ? 22.670 12.051 17.951 1.00 76.44 213 GLU A C 1
ATOM 1609 O O . GLU A 1 213 ? 22.029 11.688 18.935 1.00 76.44 213 GLU A O 1
ATOM 1614 N N . MET A 1 214 ? 22.140 12.020 16.725 1.00 69.94 214 MET A N 1
ATOM 1615 C CA . MET A 1 214 ? 20.763 11.594 16.466 1.00 69.94 214 MET A CA 1
ATOM 1616 C C . MET A 1 214 ? 20.528 10.133 16.865 1.00 69.94 214 MET A C 1
ATOM 1618 O O . MET A 1 214 ? 19.516 9.821 17.489 1.00 69.94 214 MET A O 1
ATOM 1622 N N . SER A 1 215 ? 21.464 9.232 16.555 1.00 69.19 215 SER A N 1
ATOM 1623 C CA . SER A 1 215 ? 21.377 7.827 16.966 1.00 69.19 215 SER A CA 1
ATOM 1624 C C . SER A 1 215 ? 21.372 7.680 18.488 1.00 69.19 215 SER A C 1
ATOM 1626 O O . SER A 1 215 ? 20.666 6.818 19.017 1.00 69.19 215 SER A O 1
ATOM 1628 N N . HIS A 1 216 ? 22.145 8.502 19.199 1.00 78.19 216 HIS A N 1
ATOM 1629 C CA . HIS A 1 216 ? 22.175 8.502 20.656 1.00 78.19 216 HIS A CA 1
ATOM 1630 C C . HIS A 1 216 ? 20.846 9.001 21.238 1.00 78.19 216 HIS A C 1
ATOM 1632 O O . HIS A 1 216 ? 20.252 8.313 22.068 1.00 78.19 216 HIS A O 1
ATOM 1638 N N . THR A 1 217 ? 20.331 10.133 20.753 1.00 76.69 217 THR A N 1
ATOM 1639 C CA . THR A 1 217 ? 19.056 10.716 21.207 1.00 76.69 217 THR A CA 1
ATOM 1640 C C . THR A 1 217 ? 17.878 9.784 20.937 1.00 76.69 217 THR A C 1
ATOM 1642 O O . THR A 1 217 ? 17.119 9.479 21.851 1.00 76.69 217 THR A O 1
ATOM 1645 N N . VAL A 1 218 ? 17.778 9.214 19.730 1.00 71.56 218 VAL A N 1
ATOM 1646 C CA . VAL A 1 218 ? 16.722 8.243 19.386 1.00 71.56 218 VAL A CA 1
ATOM 1647 C C . VAL A 1 218 ? 16.798 6.997 20.273 1.00 71.56 218 VAL A C 1
ATOM 1649 O O . VAL A 1 218 ? 15.769 6.454 20.678 1.00 71.56 218 VAL A O 1
ATOM 1652 N N . SER A 1 219 ? 18.003 6.527 20.608 1.00 72.50 219 SER A N 1
ATOM 1653 C CA . SER A 1 219 ? 18.154 5.387 21.515 1.00 72.50 219 SER A CA 1
ATOM 1654 C C . SER A 1 219 ? 17.759 5.733 22.953 1.00 72.50 219 SER A C 1
ATOM 1656 O O . SER A 1 219 ? 17.169 4.894 23.636 1.00 72.50 219 SER A O 1
ATOM 1658 N N . GLN A 1 220 ? 18.070 6.944 23.413 1.00 80.88 220 GLN A N 1
ATOM 1659 C CA . GLN A 1 220 ? 17.751 7.415 24.758 1.00 80.88 220 GLN A CA 1
ATOM 1660 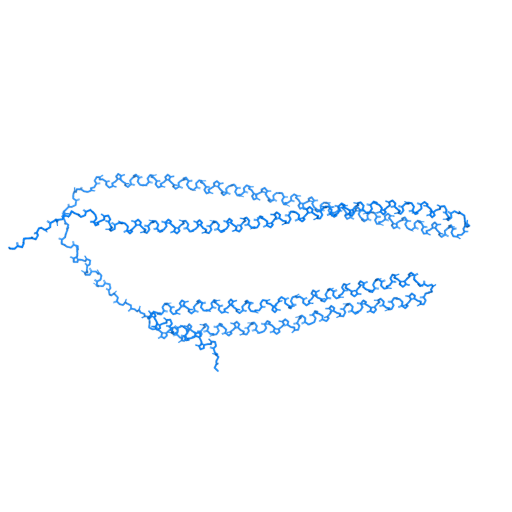C C . GLN A 1 220 ? 16.243 7.638 24.933 1.00 80.88 220 GLN A C 1
ATOM 1662 O O . GLN A 1 220 ? 15.665 7.145 25.904 1.00 80.88 220 GLN A O 1
ATOM 1667 N N . ASP A 1 221 ? 15.591 8.263 23.953 1.00 74.50 221 ASP A N 1
ATOM 1668 C CA . ASP A 1 221 ? 14.142 8.481 23.942 1.00 74.50 221 ASP A CA 1
ATOM 1669 C C . ASP A 1 221 ? 13.376 7.163 23.873 1.00 74.50 221 ASP A C 1
ATOM 1671 O O . ASP A 1 221 ? 12.417 6.959 24.620 1.00 74.50 221 ASP A O 1
ATOM 1675 N N . ARG A 1 222 ? 13.839 6.210 23.051 1.00 71.12 222 ARG A N 1
ATOM 1676 C CA . ARG A 1 222 ? 13.255 4.863 23.008 1.00 71.12 222 ARG A CA 1
ATOM 1677 C C . ARG A 1 222 ? 13.318 4.194 24.380 1.00 71.12 222 ARG A C 1
ATOM 1679 O O . ARG A 1 222 ? 12.334 3.601 24.812 1.00 71.12 222 ARG A O 1
ATOM 1686 N N . GLN A 1 223 ? 14.450 4.287 25.075 1.00 77.81 223 GLN A N 1
ATOM 1687 C CA . GLN A 1 223 ? 14.611 3.668 26.390 1.00 77.81 223 GLN A CA 1
ATOM 1688 C C . GLN A 1 223 ? 13.730 4.341 27.456 1.00 77.81 223 GLN A C 1
ATOM 1690 O O . GLN A 1 223 ? 13.100 3.651 28.262 1.00 77.81 223 GLN A O 1
ATOM 1695 N N . ALA A 1 224 ? 13.645 5.674 27.438 1.00 79.12 224 ALA A N 1
ATOM 1696 C CA . ALA A 1 224 ? 12.780 6.440 28.332 1.00 79.12 224 ALA A CA 1
ATOM 1697 C C . ALA A 1 224 ? 11.296 6.116 28.099 1.00 79.12 224 ALA A C 1
ATOM 1699 O O . ALA A 1 224 ? 10.550 5.903 29.055 1.00 79.12 224 ALA A O 1
ATOM 1700 N N . PHE A 1 225 ? 10.884 5.990 26.836 1.00 79.19 225 PHE A N 1
ATOM 1701 C CA . PHE A 1 225 ? 9.524 5.621 26.457 1.00 79.19 225 PHE A CA 1
ATOM 1702 C C . PHE A 1 225 ? 9.147 4.212 26.927 1.00 79.19 225 PHE A C 1
ATOM 1704 O O . PHE A 1 225 ? 8.093 4.037 27.535 1.00 79.19 225 PHE A O 1
ATOM 1711 N N . ILE A 1 226 ? 10.018 3.219 26.711 1.00 80.56 226 ILE A N 1
ATOM 1712 C CA . ILE A 1 226 ? 9.790 1.843 27.185 1.00 80.56 226 ILE A CA 1
ATOM 1713 C C . ILE A 1 226 ? 9.639 1.823 28.710 1.00 80.56 226 ILE A C 1
ATOM 1715 O O . ILE A 1 226 ? 8.686 1.244 29.226 1.00 80.56 226 ILE A O 1
ATOM 1719 N N . THR A 1 227 ? 10.515 2.533 29.426 1.00 85.62 227 THR A N 1
ATOM 1720 C CA . THR A 1 227 ? 10.456 2.622 30.895 1.00 85.62 227 THR A CA 1
ATOM 1721 C C . THR A 1 227 ? 9.156 3.285 31.367 1.00 85.62 227 THR A C 1
ATOM 1723 O O . THR A 1 227 ? 8.527 2.828 32.321 1.00 85.62 227 THR A O 1
ATOM 1726 N N . SER A 1 228 ? 8.708 4.337 30.675 1.00 82.12 228 SER A N 1
ATOM 1727 C CA . SER A 1 228 ? 7.449 5.023 30.976 1.00 82.12 228 SER A CA 1
ATOM 1728 C C . SER A 1 228 ? 6.230 4.125 30.733 1.00 82.12 228 SER A C 1
ATOM 1730 O O . SER A 1 228 ? 5.350 4.050 31.593 1.00 82.12 228 SER A O 1
ATOM 1732 N N . LEU A 1 229 ? 6.206 3.377 29.623 1.00 76.69 229 LEU A N 1
ATOM 1733 C CA . LEU A 1 229 ? 5.146 2.410 29.325 1.00 76.69 229 LEU A CA 1
ATOM 1734 C C . LEU A 1 229 ? 5.074 1.292 30.366 1.00 76.69 229 LEU A C 1
ATOM 1736 O O . LEU A 1 229 ? 3.984 0.986 30.851 1.00 76.69 229 LEU A O 1
ATOM 1740 N N . GLU A 1 230 ? 6.211 0.709 30.749 1.00 82.31 230 GLU A N 1
ATOM 1741 C CA . GLU A 1 230 ? 6.268 -0.337 31.776 1.00 82.31 230 GLU A CA 1
ATOM 1742 C C . GLU A 1 230 ? 5.765 0.180 33.129 1.00 82.31 230 GLU A C 1
ATOM 1744 O O . GLU A 1 230 ? 4.960 -0.473 33.804 1.00 82.31 230 GLU A O 1
ATOM 1749 N N . GLN A 1 231 ? 6.183 1.387 33.518 1.00 85.50 231 GLN A N 1
ATOM 1750 C CA . GLN A 1 231 ? 5.763 2.000 34.773 1.00 85.50 231 GLN A CA 1
ATOM 1751 C C . GLN A 1 231 ? 4.270 2.347 34.769 1.00 85.50 231 GLN A C 1
ATOM 1753 O O . GLN A 1 231 ? 3.583 2.115 35.767 1.00 85.50 231 GLN A O 1
ATOM 1758 N N . GLN A 1 232 ? 3.734 2.820 33.642 1.00 76.94 232 GLN A N 1
ATOM 1759 C CA . GLN A 1 232 ? 2.312 3.116 33.494 1.00 76.94 232 GLN A CA 1
ATOM 1760 C C . GLN A 1 232 ? 1.450 1.850 33.461 1.00 76.94 232 GLN A C 1
ATOM 1762 O O . GLN A 1 232 ? 0.396 1.809 34.097 1.00 76.94 232 GLN A O 1
ATOM 1767 N N . GLN A 1 233 ? 1.904 0.786 32.797 1.00 75.56 233 GLN A N 1
ATOM 1768 C CA . GLN A 1 233 ? 1.231 -0.512 32.820 1.00 75.56 233 GLN A CA 1
ATOM 1769 C C . GLN A 1 233 ? 1.179 -1.074 34.245 1.00 75.56 233 GLN A C 1
ATOM 1771 O O . GLN A 1 233 ? 0.130 -1.553 34.686 1.00 75.56 233 GLN A O 1
ATOM 1776 N N . LYS A 1 234 ? 2.276 -0.962 35.002 1.00 81.88 234 LYS A N 1
ATOM 1777 C CA . LYS A 1 234 ? 2.337 -1.395 36.403 1.00 81.88 234 LYS A CA 1
ATOM 1778 C C . LYS A 1 234 ? 1.419 -0.566 37.302 1.00 81.88 234 LYS A C 1
ATOM 1780 O O . LYS A 1 234 ? 0.708 -1.143 38.126 1.00 81.88 234 LYS A O 1
ATOM 1785 N N . ALA A 1 235 ? 1.381 0.754 37.119 1.00 79.38 235 ALA A N 1
ATOM 1786 C CA . ALA A 1 235 ? 0.484 1.644 37.856 1.00 79.38 235 ALA A CA 1
ATOM 1787 C C . ALA A 1 235 ? -0.992 1.321 37.574 1.00 79.38 235 ALA A C 1
ATOM 1789 O O . ALA A 1 235 ? -1.759 1.127 38.513 1.00 79.38 235 ALA A O 1
ATOM 1790 N N . ASN A 1 236 ? -1.370 1.150 36.304 1.00 73.62 236 ASN A N 1
ATOM 1791 C CA . ASN A 1 236 ? -2.733 0.776 35.918 1.00 73.62 236 ASN A CA 1
ATOM 1792 C C . ASN A 1 236 ? -3.132 -0.602 36.456 1.00 73.62 236 ASN A C 1
ATOM 1794 O O . ASN A 1 236 ? -4.239 -0.767 36.958 1.00 73.62 236 ASN A O 1
ATOM 1798 N N . THR A 1 237 ? -2.231 -1.587 36.397 1.00 76.38 237 THR A N 1
ATOM 1799 C CA . THR A 1 237 ? -2.498 -2.933 36.931 1.00 76.38 237 THR A CA 1
ATOM 1800 C C . THR A 1 237 ? -2.681 -2.888 38.448 1.00 76.38 237 THR A C 1
ATOM 1802 O O . THR A 1 237 ? -3.589 -3.522 38.980 1.00 76.38 237 THR A O 1
ATOM 1805 N N . THR A 1 238 ? -1.867 -2.096 39.152 1.00 84.12 238 THR A N 1
ATOM 1806 C CA . THR A 1 238 ? -1.979 -1.913 40.609 1.00 84.12 238 THR A CA 1
ATOM 1807 C C . THR A 1 238 ? -3.281 -1.204 40.973 1.00 84.12 238 THR A C 1
ATOM 1809 O O . THR A 1 238 ? -4.007 -1.682 41.839 1.00 84.12 238 THR A O 1
ATOM 1812 N N . ALA A 1 239 ? -3.625 -0.121 40.270 1.00 79.50 239 ALA A N 1
ATOM 1813 C CA . ALA A 1 239 ? -4.882 0.596 40.461 1.00 79.50 239 ALA A CA 1
ATOM 1814 C C . ALA A 1 239 ? -6.087 -0.324 40.233 1.00 79.50 239 ALA A C 1
ATOM 1816 O O . ALA A 1 239 ? -6.968 -0.388 41.083 1.00 79.50 239 ALA A O 1
ATOM 1817 N N . PHE A 1 240 ? -6.085 -1.108 39.151 1.00 78.69 240 PHE A N 1
ATOM 1818 C CA . PHE A 1 240 ? -7.145 -2.073 38.864 1.00 78.69 240 PHE A CA 1
ATOM 1819 C C . PHE A 1 240 ? -7.251 -3.154 39.944 1.00 78.69 240 PHE A C 1
ATOM 1821 O O . PHE A 1 240 ? -8.349 -3.473 40.385 1.00 78.69 240 PHE A O 1
ATOM 1828 N N . THR A 1 241 ? -6.119 -3.686 40.412 1.00 81.62 241 THR A N 1
ATOM 1829 C CA . THR A 1 241 ? -6.095 -4.717 41.462 1.00 81.62 241 THR A CA 1
ATOM 1830 C C . THR A 1 241 ? -6.624 -4.173 42.788 1.00 81.62 241 THR A C 1
ATOM 1832 O O . THR A 1 241 ? -7.420 -4.845 43.445 1.00 81.62 241 THR A O 1
ATOM 1835 N N . ASN A 1 242 ? -6.246 -2.944 43.149 1.00 84.88 242 ASN A N 1
ATOM 1836 C CA . ASN A 1 242 ? -6.753 -2.264 44.338 1.00 84.88 242 ASN A CA 1
ATOM 1837 C C . ASN A 1 242 ? -8.266 -2.043 44.233 1.00 84.88 242 ASN A C 1
ATOM 1839 O O . ASN A 1 242 ? -8.989 -2.436 45.143 1.00 84.88 242 ASN A O 1
ATOM 1843 N N . LEU A 1 243 ? -8.752 -1.549 43.093 1.00 79.25 243 LEU A N 1
ATOM 1844 C CA . LEU A 1 243 ? -10.179 -1.328 42.837 1.00 79.25 243 LEU A CA 1
ATOM 1845 C C . LEU A 1 243 ? -10.978 -2.637 42.935 1.00 79.25 243 LEU A C 1
ATOM 1847 O O . LEU A 1 243 ? -12.051 -2.677 43.527 1.00 79.25 243 LEU A O 1
ATOM 1851 N N . LEU A 1 244 ? -10.427 -3.744 42.427 1.00 75.94 244 LEU A N 1
ATOM 1852 C CA . LEU A 1 244 ? -11.040 -5.072 42.522 1.00 75.94 244 LEU A CA 1
ATOM 1853 C C . LEU A 1 244 ? -11.045 -5.619 43.955 1.00 75.94 244 LEU A C 1
ATOM 1855 O O . LEU A 1 244 ? -11.978 -6.322 44.343 1.00 75.94 244 LEU A O 1
ATOM 1859 N N . SER A 1 245 ? -10.005 -5.324 44.738 1.00 81.31 245 SER A N 1
ATOM 1860 C CA . SER A 1 245 ? -9.951 -5.684 46.157 1.00 81.31 245 SER A CA 1
ATOM 1861 C C . SER A 1 245 ? -10.958 -4.881 46.979 1.00 81.31 245 SER A C 1
ATOM 1863 O O . SER A 1 245 ? -11.651 -5.454 47.816 1.00 81.31 245 SER A O 1
ATOM 1865 N N . GLU A 1 246 ? -11.108 -3.597 46.661 1.00 78.50 246 GLU A N 1
ATOM 1866 C CA . GLU A 1 246 ? -12.041 -2.682 47.304 1.00 78.50 246 GLU A CA 1
ATOM 1867 C C . GLU A 1 246 ? -13.478 -3.091 46.974 1.00 78.50 246 GLU A C 1
ATOM 1869 O O . GLU A 1 246 ? -14.240 -3.370 47.887 1.00 78.50 246 GLU A O 1
ATOM 1874 N N . LEU A 1 247 ? -13.805 -3.343 45.700 1.00 72.44 247 LEU A N 1
ATOM 1875 C CA . LEU A 1 247 ? -15.110 -3.877 45.277 1.00 72.44 247 LEU A CA 1
ATOM 1876 C C . LEU A 1 247 ? -15.490 -5.196 45.960 1.00 72.44 247 LEU A C 1
ATOM 1878 O O . LEU A 1 247 ? -16.665 -5.423 46.255 1.00 72.44 247 LEU A O 1
ATOM 1882 N N . ARG A 1 248 ? -14.524 -6.096 46.184 1.00 75.00 248 ARG A N 1
ATOM 1883 C CA . ARG A 1 248 ? -14.773 -7.351 46.911 1.00 75.00 248 ARG A CA 1
ATOM 1884 C C . ARG A 1 248 ? -15.019 -7.105 48.393 1.00 75.00 248 ARG A C 1
ATOM 1886 O O . ARG A 1 248 ? -15.940 -7.705 48.939 1.00 75.00 248 ARG A O 1
ATOM 1893 N N . ALA A 1 249 ? -14.229 -6.234 49.019 1.00 76.19 249 ALA A N 1
ATOM 1894 C CA . ALA A 1 249 ? -14.419 -5.849 50.412 1.00 76.19 249 ALA A CA 1
ATOM 1895 C C . ALA A 1 249 ? -15.787 -5.182 50.605 1.00 76.19 249 ALA A C 1
ATOM 1897 O O . ALA A 1 249 ? -16.544 -5.600 51.474 1.00 76.19 249 ALA A O 1
ATOM 1898 N N . THR A 1 250 ? -16.161 -4.248 49.727 1.00 67.75 250 THR A N 1
ATOM 1899 C CA . THR A 1 250 ? -17.457 -3.564 49.772 1.00 67.75 250 THR A CA 1
ATOM 1900 C C . THR A 1 250 ? -18.618 -4.523 49.537 1.00 67.75 250 THR A C 1
ATOM 1902 O O . THR A 1 250 ? -19.603 -4.440 50.254 1.00 67.75 250 THR A O 1
ATOM 1905 N N . ASN A 1 251 ? -18.522 -5.470 48.595 1.00 66.69 251 ASN A N 1
ATOM 1906 C CA . ASN A 1 251 ? -19.576 -6.478 48.400 1.00 66.69 251 ASN A CA 1
ATOM 1907 C C . ASN A 1 251 ? -19.744 -7.398 49.616 1.00 66.69 251 ASN A C 1
ATOM 1909 O O . ASN A 1 251 ? -20.866 -7.757 49.961 1.00 66.69 251 ASN A O 1
ATOM 1913 N N . MET A 1 252 ? -18.645 -7.777 50.274 1.00 71.88 252 MET A N 1
ATOM 1914 C CA . MET A 1 252 ? -18.695 -8.581 51.497 1.00 71.88 252 MET A CA 1
ATOM 1915 C C . MET A 1 252 ? -19.320 -7.788 52.653 1.00 71.88 252 MET A C 1
ATOM 1917 O O . MET A 1 252 ? -20.167 -8.316 53.365 1.00 71.88 252 MET A O 1
ATOM 1921 N N . GLN A 1 253 ? -18.985 -6.501 52.762 1.00 68.94 253 GLN A N 1
ATOM 1922 C CA . GLN A 1 253 ? -19.543 -5.583 53.753 1.00 68.94 253 GLN A CA 1
ATOM 1923 C C . GLN A 1 253 ? -21.033 -5.285 53.497 1.00 68.94 253 GLN A C 1
ATOM 1925 O O . GLN A 1 253 ? -21.819 -5.272 54.434 1.00 68.94 253 GLN A O 1
ATOM 1930 N N . LEU A 1 254 ? -21.449 -5.156 52.230 1.00 61.59 254 LEU A N 1
ATOM 1931 C CA . LEU A 1 254 ? -22.850 -5.013 51.808 1.00 61.59 254 LEU A CA 1
ATOM 1932 C C . LEU A 1 254 ? -23.686 -6.256 52.117 1.00 61.59 254 LEU A C 1
ATOM 1934 O O . LEU A 1 254 ? -24.842 -6.126 52.504 1.00 61.59 254 LEU A O 1
ATOM 1938 N N . LEU A 1 255 ? -23.122 -7.458 51.958 1.00 58.84 255 LEU A N 1
ATOM 1939 C CA . LEU A 1 255 ? -23.786 -8.712 52.333 1.00 58.84 255 LEU A CA 1
ATOM 1940 C C . LEU A 1 255 ? -23.952 -8.843 53.857 1.00 58.84 255 LEU A C 1
ATOM 1942 O O . LEU A 1 255 ? -24.912 -9.462 54.315 1.00 58.84 255 LEU A O 1
ATOM 1946 N N . GLU A 1 256 ? -23.051 -8.243 54.636 1.00 55.84 256 GLU A N 1
ATOM 1947 C CA . GLU A 1 256 ? -23.092 -8.221 56.103 1.00 55.84 256 GLU A CA 1
ATOM 1948 C C . GLU A 1 256 ? -24.034 -7.121 56.648 1.00 55.84 256 GLU A C 1
ATOM 1950 O O . GLU A 1 256 ? -24.825 -7.373 57.562 1.00 55.84 256 GLU A O 1
ATOM 1955 N N . GLU A 1 257 ? -24.063 -5.941 56.017 1.00 55.22 257 GLU A N 1
ATOM 1956 C CA . GLU A 1 257 ? -24.999 -4.840 56.310 1.00 55.22 257 GLU A CA 1
ATOM 1957 C C . GLU A 1 257 ? -26.431 -5.101 55.812 1.00 55.22 257 GLU A C 1
ATOM 1959 O O . GLU A 1 257 ? -27.388 -4.685 56.467 1.00 55.22 257 GLU A O 1
ATOM 1964 N N . LEU A 1 258 ? -26.628 -5.858 54.722 1.00 51.38 258 LEU A N 1
ATOM 1965 C CA . LEU A 1 258 ? -27.959 -6.330 54.296 1.00 51.38 258 LEU A CA 1
ATOM 1966 C C . LEU A 1 258 ? -28.643 -7.183 55.372 1.00 51.38 258 LEU A C 1
ATOM 1968 O O . LEU A 1 258 ? -29.871 -7.240 55.428 1.00 51.38 258 LEU A O 1
ATOM 1972 N N . ASN A 1 259 ? -27.858 -7.809 56.252 1.00 53.34 259 ASN A N 1
ATOM 1973 C CA . ASN A 1 259 ? -28.354 -8.571 57.394 1.00 53.34 259 ASN A CA 1
ATOM 1974 C C . ASN A 1 259 ? -28.665 -7.684 58.621 1.00 53.34 259 ASN A C 1
ATOM 1976 O O . ASN A 1 259 ? -29.259 -8.165 59.585 1.00 53.34 259 ASN A O 1
ATOM 1980 N N . THR A 1 260 ? -28.283 -6.399 58.615 1.00 54.06 260 THR A N 1
ATOM 1981 C CA . THR A 1 260 ? -28.325 -5.508 59.789 1.00 54.06 260 THR A CA 1
ATOM 1982 C C . THR A 1 260 ? -28.811 -4.074 59.472 1.00 54.06 260 THR A C 1
ATOM 1984 O O . THR A 1 260 ? -28.130 -3.089 59.705 1.00 54.06 260 THR A O 1
ATOM 1987 N N . GLY A 1 261 ? -30.068 -3.927 59.036 1.00 45.69 261 GLY A N 1
ATOM 1988 C CA . GLY A 1 261 ? -30.932 -2.794 59.437 1.00 45.69 261 GLY A CA 1
ATOM 1989 C C . GLY A 1 261 ? -30.652 -1.368 58.904 1.00 45.69 261 GLY A C 1
ATOM 1990 O O . GLY A 1 261 ? -30.144 -0.508 59.614 1.00 45.69 261 GLY A O 1
ATOM 1991 N N . ASN A 1 262 ? -31.145 -1.088 57.695 1.00 49.50 262 ASN A N 1
ATOM 1992 C CA . ASN A 1 262 ? -31.831 0.110 57.149 1.00 49.50 262 ASN A CA 1
ATOM 1993 C C . ASN A 1 262 ? -31.609 1.582 57.621 1.00 49.50 262 ASN A C 1
ATOM 1995 O O . ASN A 1 262 ? -32.390 2.431 57.196 1.00 49.50 262 ASN A O 1
ATOM 1999 N N . SER A 1 263 ? -30.594 1.961 58.408 1.00 49.12 263 SER A N 1
ATOM 2000 C CA . SER A 1 263 ? -30.324 3.392 58.718 1.00 49.12 263 SER A CA 1
ATOM 2001 C C . SER A 1 263 ? -28.916 3.886 58.362 1.00 49.12 263 SER A C 1
ATOM 2003 O O . SER A 1 263 ? -28.750 5.086 58.153 1.00 49.12 263 SER A O 1
ATOM 2005 N N . ALA A 1 264 ? -27.919 3.004 58.235 1.00 54.66 264 ALA A N 1
ATOM 2006 C CA . ALA A 1 264 ? -26.564 3.376 57.795 1.00 54.66 264 ALA A CA 1
ATOM 2007 C C . ALA A 1 264 ? -26.476 3.625 56.271 1.00 54.66 264 ALA A C 1
ATOM 2009 O O . ALA A 1 264 ? -25.646 4.402 55.799 1.00 54.66 264 ALA A O 1
ATOM 2010 N N . VAL A 1 265 ? -27.410 3.038 55.513 1.00 55.38 265 VAL A N 1
ATOM 2011 C CA . VAL A 1 265 ? -27.475 3.061 54.041 1.00 55.38 265 VAL A CA 1
ATOM 2012 C C . VAL A 1 265 ? -27.597 4.481 53.473 1.00 55.38 265 VAL A C 1
ATOM 2014 O O . VAL A 1 265 ? -26.920 4.819 52.506 1.00 55.38 265 VAL A O 1
ATOM 2017 N N . ALA A 1 266 ? -28.413 5.348 54.081 1.00 53.25 266 ALA A N 1
ATOM 2018 C CA . ALA A 1 266 ? -28.609 6.714 53.583 1.00 53.25 266 ALA A CA 1
ATOM 2019 C C . ALA A 1 266 ? -27.366 7.601 53.770 1.00 53.25 266 ALA A C 1
ATOM 2021 O O . ALA A 1 266 ? -27.127 8.512 52.978 1.00 53.25 266 ALA A O 1
ATOM 2022 N N . GLN A 1 267 ? -26.571 7.324 54.806 1.00 55.44 267 GLN A N 1
ATOM 2023 C CA . GLN A 1 267 ? -25.377 8.097 55.125 1.00 55.44 267 GLN A CA 1
ATOM 2024 C C . GLN A 1 267 ? -24.182 7.627 54.291 1.00 55.44 267 GLN A C 1
ATOM 2026 O O . GLN A 1 267 ? -23.469 8.467 53.755 1.00 55.44 267 GLN A O 1
ATOM 2031 N N . GLY A 1 268 ? -24.041 6.311 54.079 1.00 61.25 268 GLY A N 1
ATOM 2032 C CA . GLY A 1 268 ? -23.045 5.736 53.170 1.00 61.25 268 GLY A CA 1
ATOM 2033 C C . GLY A 1 268 ? -23.224 6.192 51.721 1.00 61.25 268 GLY A C 1
ATOM 2034 O O . GLY A 1 268 ? -22.253 6.591 51.085 1.00 61.25 268 GLY A O 1
ATOM 2035 N N . LEU A 1 269 ? -24.465 6.244 51.222 1.00 56.22 269 LEU A N 1
ATOM 2036 C CA . LEU A 1 269 ? -24.758 6.706 49.858 1.00 56.22 269 LEU A CA 1
ATOM 2037 C C . LEU A 1 269 ? -24.320 8.159 49.600 1.00 56.22 269 LEU A C 1
ATOM 2039 O O . LEU A 1 269 ? -23.872 8.468 48.496 1.00 56.22 269 LEU A O 1
ATOM 2043 N N . PHE A 1 270 ? -24.410 9.043 50.600 1.00 60.06 270 PHE A N 1
ATOM 2044 C CA . PHE A 1 270 ? -24.012 10.449 50.456 1.00 60.06 270 PHE A CA 1
ATOM 2045 C C . PHE A 1 270 ? -22.489 10.611 50.366 1.00 60.06 270 PHE A C 1
ATOM 2047 O O . PHE A 1 270 ? -21.997 11.294 49.469 1.00 60.06 270 PHE A O 1
ATOM 2054 N N . THR A 1 271 ? -21.734 9.930 51.234 1.00 67.94 271 THR A N 1
ATOM 2055 C CA . THR A 1 271 ? -20.261 9.941 51.199 1.00 67.94 271 THR A CA 1
ATOM 2056 C C . THR A 1 271 ? -19.720 9.290 49.929 1.00 67.94 271 THR A C 1
ATOM 2058 O O . THR A 1 271 ? -18.720 9.736 49.369 1.00 67.94 271 THR A O 1
ATOM 2061 N N . GLN A 1 272 ? -20.395 8.253 49.434 1.00 65.94 272 GLN A N 1
ATOM 2062 C CA . GLN A 1 272 ? -19.967 7.527 48.242 1.00 65.94 272 GLN A CA 1
ATOM 2063 C C . GLN A 1 272 ? -20.245 8.318 46.955 1.00 65.94 272 GLN A C 1
ATOM 2065 O O . GLN A 1 272 ? -19.413 8.319 46.050 1.00 65.94 272 GLN A O 1
ATOM 2070 N N . ALA A 1 273 ? -21.347 9.075 46.897 1.00 63.50 273 ALA A N 1
ATOM 2071 C CA . ALA A 1 273 ? -21.610 10.017 45.807 1.00 63.50 273 ALA A CA 1
ATOM 2072 C C . ALA A 1 273 ? -20.563 11.148 45.750 1.00 63.50 273 ALA A C 1
ATOM 2074 O O . ALA A 1 273 ? -20.115 11.526 44.666 1.00 63.50 273 ALA A O 1
ATOM 2075 N N . GLU A 1 274 ? -20.113 11.641 46.907 1.00 67.00 274 GLU A N 1
ATOM 2076 C CA . GLU A 1 274 ? -19.065 12.666 47.003 1.00 67.00 274 GLU A CA 1
ATOM 2077 C C . GLU A 1 274 ? -17.689 12.138 46.552 1.00 67.00 274 GLU A C 1
ATOM 2079 O O . GLU A 1 274 ? -16.952 12.819 45.833 1.00 67.00 274 GLU A O 1
ATOM 2084 N N . GLN A 1 275 ? -17.352 10.890 46.892 1.00 72.94 275 GLN A N 1
ATOM 2085 C CA . GLN A 1 275 ? -16.118 10.248 46.425 1.00 72.94 275 GLN A CA 1
ATOM 2086 C C . GLN A 1 275 ? -16.128 9.977 44.917 1.00 72.94 275 GLN A C 1
ATOM 2088 O O . GLN A 1 275 ? -15.120 10.215 44.248 1.00 72.94 275 GLN A O 1
ATOM 2093 N N . ILE A 1 276 ? -17.262 9.536 44.366 1.00 70.06 276 ILE A N 1
ATOM 2094 C CA . ILE A 1 276 ? -17.421 9.319 42.921 1.00 70.06 276 ILE A CA 1
ATOM 2095 C C . ILE A 1 276 ? -17.296 10.644 42.161 1.00 70.06 276 ILE A C 1
ATOM 2097 O O . ILE A 1 276 ? -16.614 10.691 41.138 1.00 70.06 276 ILE A O 1
ATOM 2101 N N . SER A 1 277 ? -17.876 11.730 42.681 1.00 70.62 277 SER A N 1
ATOM 2102 C CA . SER A 1 277 ? -17.737 13.067 42.091 1.00 70.62 277 SER A CA 1
ATOM 2103 C C . SER A 1 277 ? -16.272 13.513 42.035 1.00 70.62 277 SER A C 1
ATOM 2105 O O . SER A 1 277 ? -15.797 13.935 40.982 1.00 70.62 277 SER A O 1
ATOM 2107 N N . ASN A 1 278 ? -15.524 13.343 43.130 1.00 74.94 278 ASN A N 1
ATOM 2108 C CA . ASN A 1 278 ? -14.100 13.692 43.178 1.00 74.94 278 ASN A CA 1
ATOM 2109 C C . ASN A 1 278 ? -13.245 12.848 42.216 1.00 74.94 278 ASN A C 1
ATOM 2111 O O . ASN A 1 278 ? -12.315 13.363 41.593 1.00 74.94 278 ASN A O 1
ATOM 2115 N N . GLN A 1 279 ? -13.553 11.558 42.060 1.00 73.25 279 GLN A N 1
ATOM 2116 C CA . GLN A 1 279 ? -12.850 10.697 41.104 1.00 73.25 279 GLN A CA 1
ATOM 2117 C C . GLN A 1 279 ? -13.176 11.052 39.647 1.00 73.25 279 GLN A C 1
ATOM 2119 O O . GLN A 1 279 ? -12.278 11.045 38.803 1.00 73.25 279 GLN A O 1
ATOM 2124 N N . LEU A 1 280 ? -14.428 11.407 39.347 1.00 66.94 280 LEU A N 1
ATOM 2125 C CA . LEU A 1 280 ? -14.840 11.895 38.027 1.00 66.94 280 LEU A CA 1
ATOM 2126 C C . LEU A 1 280 ? -14.142 13.207 37.662 1.00 66.94 280 LEU A C 1
ATOM 2128 O O . LEU A 1 280 ? -13.698 13.368 36.527 1.00 66.94 280 LEU A O 1
ATOM 2132 N N . GLU A 1 281 ? -13.980 14.113 38.622 1.00 76.50 281 GLU A N 1
ATOM 2133 C CA . GLU A 1 281 ? -13.286 15.384 38.413 1.00 76.50 281 GLU A CA 1
ATOM 2134 C C . GLU A 1 281 ? -11.778 15.190 38.176 1.00 76.50 281 GLU A C 1
ATOM 2136 O O . GLU A 1 281 ? -11.196 15.792 37.268 1.00 76.50 281 GLU A O 1
ATOM 2141 N N . GLN A 1 282 ? -11.145 14.255 38.893 1.00 77.38 282 GLN A N 1
ATOM 2142 C CA . GLN A 1 282 ? -9.760 13.855 38.620 1.00 77.38 282 GLN A CA 1
ATOM 2143 C C . GLN A 1 282 ? -9.601 13.187 37.247 1.00 77.38 282 GLN A C 1
ATOM 2145 O O . GLN A 1 282 ? -8.638 13.472 36.528 1.00 77.38 282 GLN A O 1
ATOM 2150 N N . ALA A 1 283 ? -10.546 12.334 36.848 1.00 67.19 283 ALA A N 1
ATOM 2151 C CA . ALA A 1 283 ? -10.540 11.695 35.535 1.00 67.19 283 ALA A CA 1
ATOM 2152 C C . ALA A 1 283 ? -10.726 12.715 34.398 1.00 67.19 283 ALA A C 1
ATOM 2154 O O . ALA A 1 283 ? -10.035 12.628 33.381 1.00 67.19 283 ALA A O 1
ATOM 2155 N N . ALA A 1 284 ? -11.595 13.712 34.584 1.00 67.19 284 ALA A N 1
ATOM 2156 C CA . ALA A 1 284 ? -11.787 14.808 33.637 1.00 67.19 284 ALA A CA 1
ATOM 2157 C C . ALA A 1 284 ? -10.507 15.646 33.474 1.00 67.19 284 ALA A C 1
ATOM 2159 O O . ALA A 1 284 ? -10.088 15.916 32.348 1.00 67.19 284 ALA A O 1
ATOM 2160 N N . SER A 1 285 ? -9.822 15.966 34.576 1.00 73.75 285 SER A N 1
ATOM 2161 C CA . SER A 1 285 ? -8.528 16.665 34.548 1.00 73.75 285 SER A CA 1
ATOM 2162 C C . SER A 1 285 ? -7.437 15.852 33.831 1.00 73.75 285 SER A C 1
ATOM 2164 O O . SER A 1 285 ? -6.696 16.374 32.994 1.00 73.75 285 SER A O 1
ATOM 2166 N N . ALA A 1 286 ? -7.377 14.537 34.060 1.00 71.12 286 ALA A N 1
ATOM 2167 C CA . ALA A 1 286 ? -6.450 13.653 33.352 1.00 71.12 286 ALA A CA 1
ATOM 2168 C C . ALA A 1 286 ? -6.744 13.566 31.841 1.00 71.12 286 ALA A C 1
ATOM 2170 O O . ALA A 1 286 ? -5.816 13.495 31.030 1.00 71.12 286 ALA A O 1
ATOM 2171 N N . LEU A 1 287 ? -8.022 13.599 31.449 1.00 64.50 287 LEU A N 1
ATOM 2172 C CA . LEU A 1 287 ? -8.437 13.637 30.047 1.00 64.50 287 LEU A CA 1
ATOM 2173 C C . LEU A 1 287 ? -8.046 14.968 29.384 1.00 64.50 287 LEU A C 1
ATOM 2175 O O . LEU A 1 287 ? -7.507 14.955 28.279 1.00 64.50 287 LEU A O 1
ATOM 2179 N N . GLN A 1 288 ? -8.234 16.094 30.078 1.00 75.31 288 GLN A N 1
ATOM 2180 C CA . GLN A 1 288 ? -7.821 17.425 29.621 1.00 75.31 288 GLN A CA 1
ATOM 2181 C C . GLN A 1 288 ? -6.316 17.463 29.307 1.00 75.31 288 GLN A C 1
ATOM 2183 O O . GLN A 1 288 ? -5.903 17.942 28.251 1.00 75.31 288 GLN A O 1
ATOM 2188 N N . ASN A 1 289 ? -5.497 16.869 30.180 1.00 72.50 289 ASN A N 1
ATOM 2189 C CA . ASN A 1 289 ? -4.049 16.778 29.986 1.00 72.50 289 ASN A CA 1
ATOM 2190 C C . ASN A 1 289 ? -3.665 15.888 28.790 1.00 72.50 289 ASN A C 1
ATOM 2192 O O . ASN A 1 289 ? -2.705 16.190 28.083 1.00 72.50 289 ASN A O 1
ATOM 2196 N N . ARG A 1 290 ? -4.424 14.816 28.515 1.00 68.56 290 ARG A N 1
ATOM 2197 C CA . ARG A 1 290 ? -4.236 13.991 27.306 1.00 68.56 290 ARG A CA 1
ATOM 2198 C C . ARG A 1 290 ? -4.566 14.752 26.026 1.00 68.56 290 ARG A C 1
ATOM 2200 O O . ARG A 1 290 ? -3.849 14.592 25.044 1.00 68.56 290 ARG A O 1
ATOM 2207 N N . VAL A 1 291 ? -5.619 15.567 26.032 1.00 69.44 291 VAL A N 1
ATOM 2208 C CA . VAL A 1 291 ? -5.991 16.401 24.878 1.00 69.44 291 VAL A CA 1
ATOM 2209 C C . VAL A 1 291 ? -4.902 17.439 24.598 1.00 69.44 291 VAL A C 1
ATOM 2211 O O . VAL A 1 291 ? -4.449 17.534 23.462 1.00 69.44 291 VAL A O 1
ATOM 2214 N N . ALA A 1 292 ? -4.388 18.115 25.629 1.00 68.88 292 ALA A N 1
ATOM 2215 C CA . ALA A 1 292 ? -3.289 19.073 25.481 1.00 68.88 292 ALA A CA 1
ATOM 2216 C C . ALA A 1 292 ? -1.997 18.422 24.942 1.00 68.88 292 ALA A C 1
ATOM 2218 O O . ALA A 1 292 ? -1.332 18.974 24.066 1.00 68.88 292 ALA A O 1
ATOM 2219 N N . ALA A 1 293 ? -1.657 17.216 25.412 1.00 66.75 293 ALA A N 1
ATOM 2220 C CA . ALA A 1 293 ? -0.512 16.470 24.890 1.00 66.75 293 ALA A CA 1
ATOM 2221 C C . ALA A 1 293 ? -0.702 16.062 23.415 1.00 66.75 293 ALA A C 1
ATOM 2223 O O . ALA A 1 293 ? 0.239 16.131 22.627 1.00 66.75 293 ALA A O 1
ATOM 2224 N N . LEU A 1 294 ? -1.918 15.673 23.013 1.00 59.19 294 LEU A N 1
ATOM 2225 C CA . LEU A 1 294 ? -2.240 15.339 21.620 1.00 59.19 294 LEU A CA 1
ATOM 2226 C C . LEU A 1 294 ? -2.166 16.556 20.687 1.00 59.19 294 LEU A C 1
ATOM 2228 O O . LEU A 1 294 ? -1.665 16.426 19.569 1.00 59.19 294 LEU A O 1
ATOM 2232 N N . GLU A 1 295 ? -2.589 17.737 21.141 1.00 62.69 295 GLU A N 1
ATOM 2233 C CA . GLU A 1 295 ? -2.402 18.991 20.397 1.00 62.69 295 GLU A CA 1
ATOM 2234 C C . GLU A 1 295 ? -0.912 19.308 20.191 1.00 62.69 295 GLU A C 1
ATOM 2236 O O . GLU A 1 295 ? -0.500 19.691 19.093 1.00 62.69 295 GLU A O 1
ATOM 2241 N N . GLN A 1 296 ? -0.073 19.059 21.201 1.00 65.25 296 GLN A N 1
ATOM 2242 C CA . GLN A 1 296 ? 1.376 19.238 21.097 1.00 65.25 296 GLN A CA 1
ATOM 2243 C C . GLN A 1 296 ? 2.023 18.253 20.106 1.00 65.25 296 GLN A C 1
ATOM 2245 O O . GLN A 1 296 ? 2.889 18.647 19.322 1.00 65.25 296 GLN A O 1
ATOM 2250 N N . TYR A 1 297 ? 1.576 16.993 20.070 1.00 60.53 297 TYR A N 1
ATOM 2251 C CA . TYR A 1 297 ? 2.034 16.027 19.065 1.00 60.53 297 TYR A CA 1
ATOM 2252 C C . TYR A 1 297 ? 1.600 16.408 17.645 1.00 60.53 297 TYR A C 1
ATOM 2254 O O . TYR A 1 297 ? 2.378 16.246 16.706 1.00 60.53 297 TYR A O 1
ATOM 2262 N N . SER A 1 298 ? 0.404 16.980 17.471 1.00 54.06 298 SER A N 1
ATOM 2263 C CA . SER A 1 298 ? -0.035 17.514 16.174 1.00 54.06 298 SER A CA 1
ATOM 2264 C C . SER A 1 298 ? 0.881 18.636 15.671 1.00 54.06 298 SER A C 1
ATOM 2266 O O . SER A 1 298 ? 1.151 18.713 14.472 1.00 54.06 298 SER A O 1
ATOM 2268 N N . ALA A 1 299 ? 1.387 19.491 16.566 1.00 59.94 299 ALA A N 1
ATOM 2269 C CA . ALA A 1 299 ? 2.344 20.538 16.207 1.00 59.94 299 ALA A CA 1
ATOM 2270 C C . ALA A 1 299 ? 3.699 19.955 15.759 1.00 59.94 299 ALA A C 1
ATOM 2272 O O . ALA A 1 299 ? 4.251 20.391 14.750 1.00 59.94 299 ALA A O 1
ATOM 2273 N N . GLN A 1 300 ? 4.192 18.909 16.430 1.00 59.62 300 GLN A N 1
ATOM 2274 C CA . GLN A 1 300 ? 5.432 18.217 16.042 1.00 59.62 300 GLN A CA 1
ATOM 2275 C C . GLN A 1 300 ? 5.307 17.476 14.703 1.00 59.62 300 GLN A C 1
ATOM 2277 O O . GLN A 1 300 ? 6.239 17.469 13.902 1.00 59.62 300 GLN A O 1
ATOM 2282 N N . VAL A 1 301 ? 4.141 16.899 14.402 1.00 58.12 301 VAL A N 1
ATOM 2283 C CA . VAL A 1 301 ? 3.872 16.297 13.084 1.00 58.12 301 VAL A CA 1
ATOM 2284 C C . VAL A 1 301 ? 3.905 17.357 11.974 1.00 58.12 301 VAL A C 1
ATOM 2286 O O . VAL A 1 301 ? 4.389 17.082 10.876 1.00 58.12 301 VAL A O 1
ATOM 2289 N N . SER A 1 302 ? 3.475 18.590 12.261 1.00 60.00 302 SER A N 1
ATOM 2290 C CA . SER A 1 302 ? 3.603 19.714 11.326 1.00 60.00 302 SER A CA 1
ATOM 2291 C C . SER A 1 302 ? 5.062 20.144 11.107 1.00 60.00 302 SER A C 1
ATOM 2293 O O . SER A 1 302 ? 5.418 20.495 9.982 1.00 60.00 302 SER A O 1
ATOM 2295 N N . GLU A 1 303 ? 5.919 20.096 12.133 1.00 62.53 303 GLU A N 1
ATOM 2296 C CA . GLU A 1 303 ? 7.366 20.331 11.979 1.00 62.53 303 GLU A CA 1
ATOM 2297 C C . GLU A 1 303 ? 8.032 19.243 11.128 1.00 62.53 303 GLU A C 1
ATOM 2299 O O . GLU A 1 303 ? 8.866 19.551 10.279 1.00 62.53 303 GLU A O 1
ATOM 2304 N N . ILE A 1 304 ? 7.624 17.978 11.283 1.00 61.00 304 ILE A N 1
ATOM 2305 C CA . ILE A 1 304 ? 8.111 16.869 10.447 1.00 61.00 304 ILE A CA 1
ATOM 2306 C C . ILE A 1 304 ? 7.702 17.070 8.980 1.00 61.00 304 ILE A C 1
ATOM 2308 O O . ILE A 1 304 ? 8.518 16.856 8.083 1.00 61.00 304 ILE A O 1
ATOM 2312 N N . ALA A 1 305 ? 6.479 17.542 8.719 1.00 57.12 305 ALA A N 1
ATOM 2313 C CA . ALA A 1 305 ? 6.030 17.873 7.366 1.00 57.12 305 ALA A CA 1
ATOM 2314 C C . ALA A 1 305 ? 6.831 19.042 6.755 1.00 57.12 305 ALA A C 1
ATOM 2316 O O . ALA A 1 305 ? 7.217 18.985 5.585 1.00 57.12 305 ALA A O 1
ATOM 2317 N N . GLN A 1 306 ? 7.149 20.074 7.545 1.00 65.31 306 GLN A N 1
ATOM 2318 C CA . GLN A 1 306 ? 8.021 21.173 7.108 1.00 65.31 306 GLN A CA 1
ATOM 2319 C C . GLN A 1 306 ? 9.462 20.713 6.859 1.00 65.31 306 GLN A C 1
ATOM 2321 O O . GLN A 1 306 ? 10.080 21.153 5.891 1.00 65.31 306 GLN A O 1
ATOM 2326 N N . LEU A 1 307 ? 9.990 19.801 7.679 1.00 65.62 307 LEU A N 1
ATOM 2327 C CA . LEU A 1 307 ? 11.294 19.171 7.465 1.00 65.62 307 LEU A CA 1
ATOM 2328 C C . LEU A 1 307 ? 11.321 18.349 6.175 1.00 65.62 307 LEU A C 1
ATOM 2330 O O . LEU A 1 307 ? 12.293 18.443 5.432 1.00 65.62 307 LEU A O 1
ATOM 2334 N N . GLN A 1 308 ? 10.256 17.606 5.860 1.00 61.88 308 GLN A N 1
ATOM 2335 C CA . GLN A 1 308 ? 10.122 16.913 4.574 1.00 61.88 308 GLN A CA 1
ATOM 2336 C C . GLN A 1 308 ? 10.136 17.894 3.399 1.00 61.88 308 GLN A C 1
ATOM 2338 O O . GLN A 1 308 ? 10.880 17.693 2.442 1.00 61.88 308 GLN A O 1
ATOM 2343 N N . GLN A 1 309 ? 9.375 18.985 3.490 1.00 68.56 309 GLN A N 1
ATOM 2344 C CA . GLN A 1 309 ? 9.339 20.010 2.448 1.00 68.56 309 GLN A CA 1
ATOM 2345 C C . GLN A 1 309 ? 10.694 20.717 2.289 1.00 68.56 309 GLN A C 1
ATOM 2347 O O . GLN A 1 309 ? 11.131 20.974 1.169 1.00 68.56 309 GLN A O 1
ATOM 2352 N N . SER A 1 310 ? 11.385 20.997 3.396 1.00 64.38 310 SER A N 1
ATOM 2353 C CA . SER A 1 310 ? 12.752 21.521 3.403 1.00 64.38 310 SER A CA 1
ATOM 2354 C C . SER A 1 310 ? 13.726 20.539 2.756 1.00 64.38 310 SER A C 1
ATOM 2356 O O . SER A 1 310 ? 14.560 20.968 1.960 1.00 64.38 310 SER A O 1
ATOM 2358 N N . LEU A 1 311 ? 13.617 19.243 3.060 1.00 66.00 311 LEU A N 1
ATOM 2359 C CA . LEU A 1 311 ? 14.463 18.202 2.484 1.00 66.00 311 LEU A CA 1
ATOM 2360 C C . LEU A 1 311 ? 14.250 18.107 0.967 1.00 66.00 311 LEU A C 1
ATOM 2362 O O . LEU A 1 311 ? 15.214 18.066 0.207 1.00 66.00 311 LEU A O 1
ATOM 2366 N N . GLU A 1 312 ? 12.998 18.154 0.519 1.00 67.06 312 GLU A N 1
ATOM 2367 C CA . GLU A 1 312 ? 12.625 18.138 -0.896 1.00 67.06 312 GLU A CA 1
ATOM 2368 C C . GLU A 1 312 ? 13.112 19.394 -1.630 1.00 67.06 312 GLU A C 1
ATOM 2370 O O . GLU A 1 312 ? 13.668 19.302 -2.722 1.00 67.06 312 GLU A O 1
ATOM 2375 N N . GLN A 1 313 ? 13.026 20.566 -0.994 1.00 67.94 313 GLN A N 1
ATOM 2376 C CA . GLN A 1 313 ? 13.624 21.798 -1.512 1.00 67.94 313 GLN A CA 1
ATOM 2377 C C . GLN A 1 313 ? 15.152 21.727 -1.572 1.00 67.94 313 GLN A C 1
ATOM 2379 O O . GLN A 1 313 ? 15.737 22.239 -2.526 1.00 67.94 313 GLN A O 1
ATOM 2384 N N . THR A 1 314 ? 15.814 21.093 -0.598 1.00 64.50 314 THR A N 1
ATOM 2385 C CA . THR A 1 314 ? 17.270 20.880 -0.643 1.00 64.50 314 THR A CA 1
ATOM 2386 C C . THR A 1 314 ? 17.682 19.849 -1.689 1.00 64.50 314 THR A C 1
ATOM 2388 O O . THR A 1 314 ? 18.712 20.019 -2.329 1.00 64.50 314 THR A O 1
ATOM 2391 N N . LEU A 1 315 ? 16.871 18.819 -1.931 1.00 60.50 315 LEU A N 1
ATOM 2392 C CA . LEU A 1 315 ? 17.078 17.860 -3.018 1.00 60.50 315 LEU A CA 1
ATOM 2393 C C . LEU A 1 315 ? 16.897 18.531 -4.382 1.00 60.50 315 LEU A C 1
ATOM 2395 O O . LEU A 1 315 ? 17.753 18.378 -5.247 1.00 60.50 315 LEU A O 1
ATOM 2399 N N . GLN A 1 316 ? 15.865 19.361 -4.548 1.00 63.91 316 GLN A N 1
ATOM 2400 C CA . GLN A 1 316 ? 15.677 20.178 -5.751 1.00 63.91 316 GLN A CA 1
ATOM 2401 C C . GLN A 1 316 ? 16.766 21.247 -5.917 1.00 63.91 316 GLN A C 1
ATOM 2403 O O . GLN A 1 316 ? 17.117 21.603 -7.041 1.00 63.91 316 GLN A O 1
ATOM 2408 N N . SER A 1 317 ? 17.316 21.801 -4.832 1.00 61.03 317 SER A N 1
ATOM 2409 C CA . SER A 1 317 ? 18.432 22.751 -4.918 1.00 61.03 317 SER A CA 1
ATOM 2410 C C . SER A 1 317 ? 19.759 22.054 -5.225 1.00 61.03 317 SER A C 1
ATOM 2412 O O . SER A 1 317 ? 20.565 22.616 -5.961 1.00 61.03 317 SER A O 1
ATOM 2414 N N . LEU A 1 318 ? 19.957 20.815 -4.761 1.00 57.72 318 LEU A N 1
ATOM 2415 C CA . LEU A 1 318 ? 21.057 19.936 -5.170 1.00 57.72 318 LEU A CA 1
ATOM 2416 C C . LEU A 1 318 ? 20.929 19.523 -6.640 1.00 57.72 318 LEU A C 1
ATOM 2418 O O . LEU A 1 318 ? 21.921 19.559 -7.359 1.00 57.72 318 LEU A O 1
ATOM 2422 N N . GLU A 1 319 ? 19.719 19.242 -7.123 1.00 55.59 319 GLU A N 1
ATOM 2423 C CA . GLU A 1 319 ? 19.428 19.023 -8.545 1.00 55.59 319 GLU A CA 1
ATOM 2424 C C . GLU A 1 319 ? 19.725 20.284 -9.381 1.00 55.59 319 GLU A C 1
ATOM 2426 O O . GLU A 1 319 ? 20.376 20.216 -10.423 1.00 55.59 319 GLU A O 1
ATOM 2431 N N . LYS A 1 320 ? 19.360 21.476 -8.890 1.00 59.62 320 LYS A N 1
ATOM 2432 C CA . LYS A 1 320 ?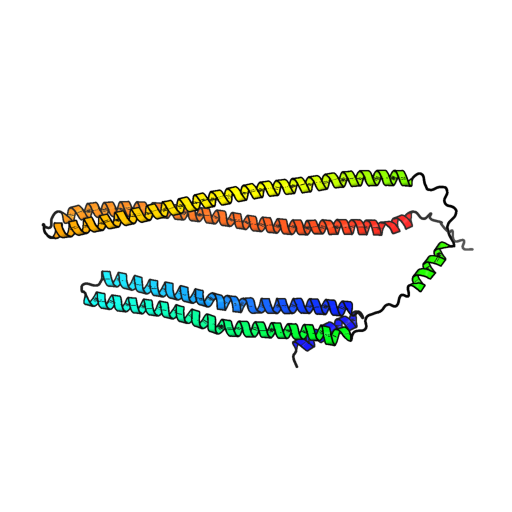 19.760 22.761 -9.498 1.00 59.62 320 LYS A CA 1
ATOM 2433 C C . LYS A 1 320 ? 21.263 23.048 -9.367 1.00 59.62 320 LYS A C 1
ATOM 2435 O O . LYS A 1 320 ? 21.825 23.743 -10.206 1.00 59.62 320 LYS A O 1
ATOM 2440 N N . SER A 1 321 ? 21.948 22.504 -8.365 1.00 56.56 321 SER A N 1
ATOM 2441 C CA . SER A 1 321 ? 23.411 22.558 -8.262 1.00 56.56 321 SER A CA 1
ATOM 2442 C C . SER A 1 321 ? 24.083 21.572 -9.223 1.00 56.56 321 SER A C 1
ATOM 2444 O O . SER A 1 321 ? 25.148 21.878 -9.747 1.00 56.56 321 SER A O 1
ATOM 2446 N N . ALA A 1 322 ? 23.447 20.444 -9.549 1.00 54.66 322 ALA A N 1
ATOM 2447 C CA . ALA A 1 322 ? 23.843 19.597 -10.675 1.00 54.66 322 ALA A CA 1
ATOM 2448 C C . ALA A 1 322 ? 23.605 20.315 -12.022 1.00 54.66 322 ALA A C 1
ATOM 2450 O O . ALA A 1 322 ? 24.391 20.170 -12.957 1.00 54.66 322 ALA A O 1
ATOM 2451 N N . GLN A 1 323 ? 22.615 21.216 -12.113 1.00 53.03 323 GLN A N 1
ATOM 2452 C CA . GLN A 1 323 ? 22.527 22.153 -13.245 1.00 53.03 323 GLN A CA 1
ATOM 2453 C C . GLN A 1 323 ? 23.692 23.158 -13.275 1.00 53.03 323 GLN A C 1
ATOM 2455 O O . GLN A 1 323 ? 24.036 23.647 -14.347 1.00 53.03 323 GLN A O 1
ATOM 2460 N N . LEU A 1 324 ? 24.347 23.445 -12.146 1.00 51.59 324 LEU A N 1
ATOM 2461 C CA . LEU A 1 324 ? 25.564 24.264 -12.094 1.00 51.59 324 LEU A CA 1
ATOM 2462 C C . LEU A 1 324 ? 26.765 23.516 -12.699 1.00 51.59 324 LEU A C 1
ATOM 2464 O O . LEU A 1 324 ? 27.614 24.144 -13.325 1.00 51.59 324 LEU A O 1
ATOM 2468 N N . GLU A 1 325 ? 26.771 22.183 -12.634 1.00 54.72 325 GLU A N 1
ATOM 2469 C CA . GLU A 1 325 ? 27.675 21.308 -13.394 1.00 54.72 325 GLU A CA 1
ATOM 2470 C C . GLU A 1 325 ? 27.380 21.386 -14.904 1.00 54.72 325 GLU A C 1
ATOM 2472 O O . GLU A 1 325 ? 28.295 21.510 -15.714 1.00 54.72 325 GLU A O 1
ATOM 2477 N N . GLN A 1 326 ? 26.106 21.462 -15.303 1.00 54.81 326 GLN A N 1
ATOM 2478 C CA . GLN A 1 326 ? 25.702 21.759 -16.686 1.00 54.81 326 GLN A CA 1
ATOM 2479 C C . GLN A 1 326 ? 26.064 23.182 -17.133 1.00 54.81 326 GLN A C 1
ATOM 2481 O O . GLN A 1 326 ? 26.409 23.378 -18.296 1.00 54.81 326 GLN A O 1
ATOM 2486 N N . VAL A 1 327 ? 25.990 24.184 -16.252 1.00 57.50 327 VAL A N 1
ATOM 2487 C CA . VAL A 1 327 ? 26.402 25.565 -16.547 1.00 57.50 327 VAL A CA 1
ATOM 2488 C C . VAL A 1 327 ? 27.919 25.651 -16.643 1.00 57.50 327 VAL A C 1
ATOM 2490 O O . VAL A 1 327 ? 28.404 26.301 -17.556 1.00 57.50 327 VAL A O 1
ATOM 2493 N N . LEU A 1 328 ? 28.676 24.958 -15.792 1.00 53.53 328 LEU A N 1
ATOM 2494 C CA . LEU A 1 328 ? 30.130 24.843 -15.919 1.00 53.53 328 LEU A CA 1
ATOM 2495 C C . LEU A 1 328 ? 30.519 24.110 -17.200 1.00 53.53 328 LEU A C 1
ATOM 2497 O O . LEU A 1 328 ? 31.402 24.583 -17.904 1.00 53.53 328 LEU A O 1
ATOM 2501 N N . THR A 1 329 ? 29.797 23.051 -17.568 1.00 56.91 329 THR A N 1
ATOM 2502 C CA . THR A 1 329 ? 29.991 22.336 -18.837 1.00 56.91 329 THR A CA 1
ATOM 2503 C C . THR A 1 329 ? 29.627 23.218 -20.037 1.00 56.91 329 THR A C 1
ATOM 2505 O O . THR A 1 329 ? 30.379 23.263 -21.001 1.00 56.91 329 THR A O 1
ATOM 2508 N N . LYS A 1 330 ? 28.557 24.025 -19.962 1.00 55.09 330 LYS A N 1
ATOM 2509 C CA . LYS A 1 330 ? 28.186 25.025 -20.985 1.00 55.09 330 LYS A CA 1
ATOM 2510 C C . LYS A 1 330 ? 29.134 26.216 -21.037 1.00 55.09 330 LYS A C 1
ATOM 2512 O O . LYS A 1 330 ? 29.319 26.794 -22.100 1.00 55.09 330 LYS A O 1
ATOM 2517 N N . VAL A 1 331 ? 29.717 26.631 -19.916 1.00 58.03 331 VAL A N 1
ATOM 2518 C CA . VAL A 1 331 ? 30.757 27.668 -19.863 1.00 58.03 331 VAL A CA 1
ATOM 2519 C C . VAL A 1 331 ? 32.053 27.108 -20.443 1.00 58.03 331 VAL A C 1
ATOM 2521 O O . VAL A 1 331 ? 32.719 27.808 -21.195 1.00 58.03 331 VAL A O 1
ATOM 2524 N N . GLN A 1 332 ? 32.368 25.838 -20.189 1.00 52.19 332 GLN A N 1
ATOM 2525 C CA . GLN A 1 332 ? 33.492 25.125 -20.787 1.00 52.19 332 GLN A CA 1
ATOM 2526 C C . GLN A 1 332 ? 33.279 24.920 -22.296 1.00 52.19 332 GLN A C 1
ATOM 2528 O O . GLN A 1 332 ? 34.185 25.214 -23.069 1.00 52.19 332 GLN A O 1
ATOM 2533 N N . GLU A 1 333 ? 32.081 24.544 -22.751 1.00 55.47 333 GLU A N 1
ATOM 2534 C CA . GLU A 1 333 ? 31.702 24.498 -24.171 1.00 55.47 333 GLU A CA 1
ATOM 2535 C C . GLU A 1 333 ? 31.734 25.884 -24.821 1.00 55.47 333 GLU A C 1
ATOM 2537 O O . GLU A 1 333 ? 32.310 26.021 -25.894 1.00 55.47 333 GLU A O 1
ATOM 2542 N N . ASN A 1 334 ? 31.204 26.932 -24.179 1.00 55.34 334 ASN A N 1
ATOM 2543 C CA . ASN A 1 334 ? 31.262 28.305 -24.697 1.00 55.34 334 ASN A CA 1
ATOM 2544 C C . ASN A 1 334 ? 32.699 28.845 -24.753 1.00 55.34 334 ASN A C 1
ATOM 2546 O O . ASN A 1 334 ? 33.060 29.523 -25.712 1.00 55.34 334 ASN A O 1
ATOM 2550 N N . LEU A 1 335 ? 33.553 28.517 -23.778 1.00 53.88 335 LEU A N 1
ATOM 2551 C CA . LEU A 1 335 ? 34.990 28.813 -23.828 1.00 53.88 335 LEU A CA 1
ATOM 2552 C C . LEU A 1 335 ? 35.681 28.031 -24.955 1.00 53.88 335 LEU A C 1
ATOM 2554 O O . LEU A 1 335 ? 36.582 28.557 -25.609 1.00 53.88 335 LEU A O 1
ATOM 2558 N N . THR A 1 336 ? 35.223 26.811 -25.238 1.00 52.34 336 THR A N 1
ATOM 2559 C CA . THR A 1 336 ? 35.704 25.991 -26.361 1.00 52.34 336 THR A CA 1
ATOM 2560 C C . THR A 1 336 ? 35.208 26.534 -27.711 1.00 52.34 336 THR A C 1
ATOM 2562 O O . THR A 1 336 ? 35.956 26.505 -28.685 1.00 52.34 336 THR A O 1
ATOM 256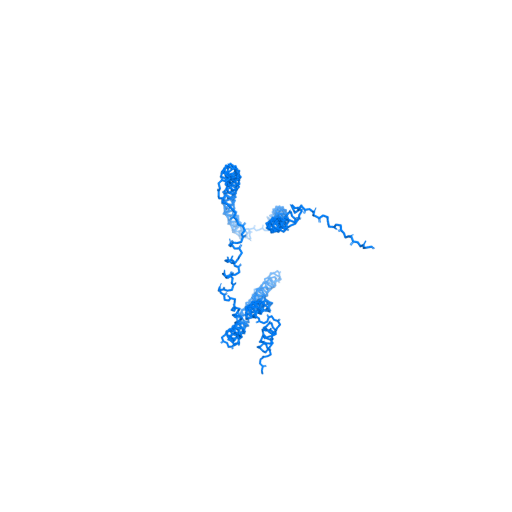5 N N . GLN A 1 337 ? 34.006 27.122 -27.771 1.00 53.06 337 GLN A N 1
ATOM 2566 C CA . GLN A 1 337 ? 33.436 27.798 -28.948 1.00 53.06 337 GLN A CA 1
ATOM 2567 C C . GLN A 1 337 ? 33.987 29.215 -29.179 1.00 53.06 337 GLN A C 1
ATOM 2569 O O . GLN A 1 337 ? 34.002 29.687 -30.313 1.00 53.06 337 GLN A O 1
ATOM 2574 N N . LEU A 1 338 ? 34.494 29.895 -28.147 1.00 49.34 338 LEU A N 1
ATOM 2575 C CA . LEU A 1 338 ? 35.205 31.175 -28.280 1.00 49.34 338 LEU A CA 1
ATOM 2576 C C . LEU A 1 338 ? 36.636 31.007 -28.811 1.00 49.34 338 LEU A C 1
ATOM 2578 O O . LEU A 1 338 ? 37.197 31.956 -29.359 1.00 49.34 338 LEU A O 1
ATOM 2582 N N . LYS A 1 339 ? 37.209 29.803 -28.704 1.00 51.34 339 LYS A N 1
ATOM 2583 C CA . LYS A 1 339 ? 38.533 29.437 -29.230 1.00 51.34 339 LYS A CA 1
ATOM 2584 C C . LYS A 1 339 ? 38.682 29.726 -30.742 1.00 51.34 339 LYS A C 1
ATOM 2586 O O . LYS A 1 339 ? 39.613 30.450 -31.089 1.00 51.34 339 LYS A O 1
ATOM 2591 N N . PRO A 1 340 ? 37.746 29.323 -31.628 1.00 50.22 340 PRO A N 1
ATOM 2592 C CA . PRO A 1 340 ? 37.798 29.683 -33.049 1.00 50.22 340 PRO A CA 1
ATOM 2593 C C . PRO A 1 340 ? 37.530 31.175 -33.335 1.00 50.22 340 PRO A C 1
ATOM 2595 O O . PRO A 1 340 ? 38.045 31.710 -34.314 1.00 50.22 340 PRO A O 1
ATOM 2598 N N . ALA A 1 341 ? 36.760 31.884 -32.497 1.00 49.19 341 ALA A N 1
ATOM 2599 C CA . ALA A 1 341 ? 36.513 33.325 -32.659 1.00 49.19 341 ALA A CA 1
ATOM 2600 C C . ALA A 1 341 ? 37.743 34.175 -32.275 1.00 49.19 341 ALA A C 1
ATOM 2602 O O . ALA A 1 341 ? 38.061 35.159 -32.946 1.00 49.19 341 ALA A O 1
ATOM 2603 N N . LEU A 1 342 ? 38.485 33.758 -31.244 1.00 47.16 342 LEU A N 1
ATOM 2604 C CA . LEU A 1 342 ? 39.799 34.305 -30.888 1.00 47.16 342 LEU A CA 1
ATOM 2605 C C . LEU A 1 342 ? 40.870 33.962 -31.941 1.00 47.16 342 LEU A C 1
ATOM 2607 O O . LEU A 1 342 ? 41.687 34.824 -32.258 1.00 47.16 342 LEU A O 1
ATOM 2611 N N . GLU A 1 343 ? 40.819 32.771 -32.555 1.00 47.78 343 GLU A N 1
ATOM 2612 C CA . GLU A 1 343 ? 41.648 32.386 -33.718 1.00 47.78 343 GLU A CA 1
ATOM 2613 C C . GLU A 1 343 ? 41.299 33.150 -35.011 1.00 47.78 343 GLU A C 1
ATOM 2615 O O . GLU A 1 343 ? 42.143 33.292 -35.895 1.00 47.78 343 GLU A O 1
ATOM 2620 N N . GLN A 1 344 ? 40.075 33.672 -35.153 1.00 48.47 344 GLN A N 1
ATOM 2621 C CA . GLN A 1 344 ? 39.701 34.559 -36.263 1.00 48.47 344 GLN A CA 1
ATOM 2622 C C . GLN A 1 344 ? 40.134 36.012 -36.031 1.00 48.47 344 GLN A C 1
ATOM 2624 O O . GLN A 1 344 ? 40.509 36.692 -36.988 1.00 48.47 344 GLN A O 1
ATOM 2629 N N . LEU A 1 345 ? 40.119 36.488 -34.782 1.00 42.31 345 LEU A N 1
ATOM 2630 C CA . LEU A 1 345 ? 40.553 37.840 -34.406 1.00 42.31 345 LEU A CA 1
ATOM 2631 C C . LEU A 1 345 ? 42.081 38.000 -34.335 1.00 42.31 345 LEU A C 1
ATOM 2633 O O . LEU A 1 345 ? 42.568 39.123 -34.446 1.00 42.31 345 LEU A O 1
ATOM 2637 N N . SER A 1 346 ? 42.835 36.905 -34.197 1.00 41.00 346 SER A N 1
ATOM 2638 C CA . SER A 1 346 ? 44.305 36.895 -34.242 1.00 41.00 346 SER A CA 1
ATOM 2639 C C . SER A 1 346 ? 44.890 36.828 -35.662 1.00 41.00 346 SER A C 1
ATOM 2641 O O . SER A 1 346 ? 46.107 36.919 -35.829 1.00 41.00 346 SER A O 1
ATOM 2643 N N . LYS A 1 347 ? 44.051 36.725 -36.706 1.00 42.50 347 LYS A N 1
ATOM 2644 C CA . LYS A 1 347 ? 44.495 36.858 -38.103 1.00 42.50 347 LYS A CA 1
ATOM 2645 C C . LYS A 1 347 ? 44.774 38.336 -38.431 1.00 42.50 347 LYS A C 1
ATOM 2647 O O . LYS A 1 347 ? 43.900 39.178 -38.213 1.00 42.50 347 LYS A O 1
ATOM 2652 N N . PRO A 1 348 ? 45.937 38.691 -39.011 1.00 43.56 348 PRO A N 1
ATOM 2653 C CA . PRO A 1 348 ? 46.192 40.056 -39.456 1.00 43.56 348 PRO A CA 1
ATOM 2654 C C . PRO A 1 348 ? 45.248 40.411 -40.614 1.00 43.56 348 PRO A C 1
ATOM 2656 O O . PRO A 1 348 ? 45.230 39.743 -41.649 1.00 43.56 348 PRO A O 1
ATOM 2659 N N . ARG A 1 349 ? 44.445 41.470 -40.450 1.00 44.50 349 ARG A N 1
ATOM 2660 C CA . ARG A 1 349 ? 43.568 41.990 -41.511 1.00 44.50 349 ARG A CA 1
ATOM 2661 C C . ARG A 1 349 ? 44.419 42.533 -42.658 1.00 44.50 349 ARG A C 1
ATOM 2663 O O . ARG A 1 349 ? 45.044 43.582 -42.517 1.00 44.50 349 ARG A O 1
ATOM 2670 N N . ARG A 1 350 ? 44.408 41.859 -43.809 1.00 42.06 350 ARG A N 1
ATOM 2671 C CA . ARG A 1 350 ? 44.976 42.394 -45.052 1.00 42.06 350 ARG A CA 1
ATOM 2672 C C . ARG A 1 350 ? 43.872 43.115 -45.824 1.00 42.06 350 ARG A C 1
ATOM 2674 O O . ARG A 1 350 ? 43.052 42.487 -46.483 1.00 42.06 350 ARG A O 1
ATOM 2681 N N . ILE A 1 351 ? 43.833 44.438 -45.686 1.00 45.16 351 ILE A N 1
ATOM 2682 C CA . ILE A 1 351 ? 42.999 45.329 -46.499 1.00 45.16 351 ILE A CA 1
ATOM 2683 C C . ILE A 1 351 ? 43.469 45.173 -47.949 1.00 45.16 351 ILE A C 1
ATOM 2685 O O . ILE A 1 351 ? 44.617 45.484 -48.258 1.00 45.16 351 ILE A O 1
ATOM 2689 N N . THR A 1 352 ? 42.617 44.641 -48.823 1.00 41.56 352 THR A N 1
ATOM 2690 C CA . THR A 1 352 ? 42.868 44.609 -50.269 1.00 41.56 352 THR A CA 1
ATOM 2691 C C . THR A 1 352 ? 42.139 45.802 -50.876 1.00 41.56 352 THR A C 1
ATOM 2693 O O . THR A 1 352 ? 40.912 45.857 -50.846 1.00 41.56 352 THR A O 1
ATOM 2696 N N . LEU A 1 353 ? 42.897 46.794 -51.347 1.00 42.03 353 LEU A N 1
ATOM 2697 C CA . LEU A 1 353 ? 42.378 47.891 -52.160 1.00 42.03 353 LEU A CA 1
ATOM 2698 C C . LEU A 1 353 ? 42.013 47.322 -53.536 1.00 42.03 353 LEU A C 1
ATOM 2700 O O . LEU A 1 353 ? 42.868 46.768 -54.223 1.00 42.03 353 LEU A O 1
ATOM 2704 N N . LEU A 1 354 ? 40.734 47.424 -53.893 1.00 39.19 354 LEU A N 1
ATOM 2705 C CA . LEU A 1 354 ? 40.235 47.213 -55.247 1.00 39.19 354 LEU A CA 1
ATOM 2706 C C . LEU A 1 354 ? 40.557 48.470 -56.059 1.00 39.19 354 LEU A C 1
ATOM 2708 O O . LEU A 1 354 ? 39.968 49.523 -55.825 1.00 39.19 354 LEU A O 1
ATOM 2712 N N . GLU A 1 355 ? 41.501 48.352 -56.985 1.00 44.66 355 GLU A N 1
ATOM 2713 C CA . GLU A 1 355 ? 41.699 49.314 -58.067 1.00 44.66 355 GLU A CA 1
ATOM 2714 C C . GLU A 1 355 ? 40.642 48.997 -59.140 1.00 44.66 355 GLU A C 1
ATOM 2716 O O . GLU A 1 355 ? 40.662 47.927 -59.750 1.00 44.66 355 GLU A O 1
ATOM 2721 N N . GLN A 1 356 ? 39.654 49.882 -59.286 1.00 41.84 356 GLN A N 1
ATOM 2722 C CA . GLN A 1 356 ? 38.810 49.964 -60.479 1.00 41.84 356 GLN A CA 1
ATOM 2723 C C . GLN A 1 356 ? 39.361 51.099 -61.346 1.00 41.84 356 GLN A C 1
ATOM 2725 O O . GLN A 1 356 ? 39.657 52.170 -60.814 1.00 41.84 356 GLN A O 1
ATOM 2730 N N . GLU A 1 357 ? 39.528 50.796 -62.636 1.00 38.69 357 GLU A N 1
ATOM 2731 C CA . GLU A 1 357 ? 40.033 51.667 -63.713 1.00 38.69 357 GLU A CA 1
ATOM 2732 C C . GLU A 1 357 ? 39.332 53.026 -63.833 1.00 38.69 357 GLU A C 1
ATOM 2734 O O . GLU A 1 357 ? 38.096 53.093 -63.615 1.00 38.69 357 GLU A O 1
#

Sequence (357 aa):
SNPLIATRCSRVLGAYIHSGSRKAATELALDDSTFYQAASESSYSVPRILIWAIPLLGFIGTVIGISGAVTGFSGFLEQAGEIEQIKEGIGKVTTGLAIAFDTTLLALCLSVLVMIPLVLVERSESRLLLAIDVFINDKLLPRFKSSIDSLSENTLQQVVDQAFQEHLPSHQSLIEPAEAYAQQAATKLAQGFIVEVEKVQQMTATLMGKLSEMSHTVSQDRQAFITSLEQQQKANTTAFTNLLSELRATNMQLLEELNTGNSAVAQGLFTQAEQISNQLEQAASALQNRVAALEQYSAQVSEIAQLQQSLEQTLQSLEKSAQLEQVLTKVQENLTQLKPALEQLSKPRRITLLEQE

Secondary structure (DSSP, 8-state):
--HHHHHHHHHHHHHHHHH--HHHHHHHHHHHHHHHHHHHHHHHHHHHHHHHHHHHHHHHHHHHHHHHHHHHHHHHHHH--SHHHHHHHHHHHHHHHHHHHHHHHHHHHHHHHHHHHHHHHHHHHHHHHHHHHHHIIIIIGGGSPP------HHHHHHHHHHHHSSS---STT-SHHHHHHHHHHHHHHHHHHHHHHHHHHHHHHHHHHHHHHHHHHHHHHHHHHHHHHHHHHHHHHHHHHHHHHHHHHHHHHHHHHTTS-SSSHHHHHHHHHHHHHHHHHHHHHHHHHHHHHHHHHHHHHHHHHHHHHHHHHHHHHHHHHHHHHHHHHHHHHHHHHHHHHHHHHTS----------

Radius of gyration: 42.28 Å; chains: 1; bounding box: 101×66×124 Å

Foldseek 3Di:
DPVVLVVLLVVLVVQCVVVVALVSSVVSLVVVLVVVLVVLVVVCPVVVVVLVCLLVVLLVLLVVLLVVLVVQLVVQVVVDPDPVSNVVSVVSSVVSNVSSVVSNVVSVVVSVVSVVVSVVVSVVVVVVSVVSSCCCVVPPSVPRDHPPPPPPPVVVVVVVVVVVPPDDDDDDDPDPPPVVVVVVVVVVVVVVVVVVVVVVVVVVVVVVVVVVVVVVVVVVVVVVVVVVVVVVVVVVVVVVVVVVVVVVVVVVVVVVCVVPDDDVVVVVVVVVVVVVVVVVVVVVVVVVVVVVVVVVVVVVVVVVVVVVVVVVVVVVVVVVVVVVVVVVVVVVVVVVVCVVVVVVVPDDDDDDDDDDD

pLDDT: mean 72.56, std 15.58, range [38.69, 95.0]